Protein AF-A0A165HCA8-F1 (afdb_monomer)

Mean predicted aligned error: 10.66 Å

pLDDT: mean 77.24, std 18.42, range [35.19, 96.88]

Structure (mmCIF, N/CA/C/O backbone):
data_AF-A0A165HCA8-F1
#
_entry.id   AF-A0A165HCA8-F1
#
loop_
_atom_site.group_PDB
_atom_site.id
_atom_site.type_symbol
_atom_site.label_atom_id
_atom_site.label_alt_id
_atom_site.label_comp_id
_atom_site.label_asym_id
_atom_site.label_entity_id
_atom_site.label_seq_id
_atom_site.pdbx_PDB_ins_code
_atom_site.Cartn_x
_atom_site.Cartn_y
_atom_site.Cartn_z
_atom_site.occupancy
_atom_site.B_iso_or_equiv
_atom_site.auth_seq_id
_atom_site.auth_comp_id
_atom_site.auth_asym_id
_atom_site.auth_atom_id
_atom_site.pdbx_PDB_model_num
ATOM 1 N N . MET A 1 1 ? 39.633 -29.548 -25.186 1.00 41.75 1 MET A N 1
ATOM 2 C CA . MET A 1 1 ? 39.431 -28.218 -24.574 1.00 41.75 1 MET A CA 1
ATOM 3 C C . MET A 1 1 ? 37.932 -27.981 -24.469 1.00 41.75 1 MET A C 1
ATOM 5 O O . MET A 1 1 ? 37.307 -27.651 -25.463 1.00 41.75 1 MET A O 1
ATOM 9 N N . LEU A 1 2 ? 37.347 -28.293 -23.311 1.00 42.00 2 LEU A N 1
ATOM 10 C CA . LEU A 1 2 ? 35.901 -28.294 -23.039 1.00 42.00 2 LEU A CA 1
ATOM 11 C C . LEU A 1 2 ? 35.672 -27.585 -21.699 1.00 42.00 2 LEU A C 1
ATOM 13 O O . LEU A 1 2 ? 35.399 -28.208 -20.678 1.00 42.00 2 LEU A O 1
ATOM 17 N N . SER A 1 3 ? 35.880 -26.273 -21.685 1.00 39.94 3 SER A N 1
ATOM 18 C CA . SER A 1 3 ? 35.779 -25.462 -20.469 1.00 39.94 3 SER A CA 1
ATOM 19 C C . SER A 1 3 ? 35.302 -24.062 -20.838 1.00 39.94 3 SER A C 1
ATOM 21 O O . SER A 1 3 ? 36.083 -23.131 -20.758 1.00 39.94 3 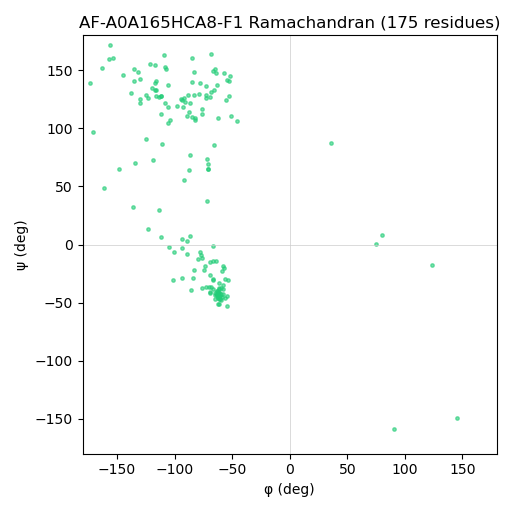SER A O 1
ATOM 23 N N . ASN A 1 4 ? 34.072 -23.922 -21.343 1.00 40.69 4 ASN A N 1
ATOM 24 C CA . ASN A 1 4 ? 33.413 -22.616 -21.523 1.00 40.69 4 ASN A CA 1
ATOM 25 C C . ASN A 1 4 ? 31.887 -22.768 -21.685 1.00 40.69 4 ASN A C 1
ATOM 27 O O . ASN A 1 4 ? 31.284 -22.236 -22.610 1.00 40.69 4 ASN A O 1
ATOM 31 N N . LEU A 1 5 ? 31.246 -23.533 -20.794 1.00 47.97 5 LEU A N 1
ATOM 32 C CA . LEU A 1 5 ? 29.785 -23.711 -20.801 1.00 47.97 5 LEU A CA 1
ATOM 33 C C . LEU A 1 5 ? 29.170 -23.627 -19.394 1.00 47.97 5 LEU A C 1
ATOM 35 O O . LEU A 1 5 ? 28.187 -24.290 -19.093 1.00 47.97 5 LEU A O 1
ATOM 39 N N . LEU A 1 6 ? 29.771 -22.813 -18.519 1.00 41.84 6 LEU A N 1
ATOM 40 C CA . LEU A 1 6 ? 29.287 -22.562 -17.151 1.00 41.84 6 LEU A CA 1
ATOM 41 C C . LEU A 1 6 ? 29.034 -21.072 -16.852 1.00 41.84 6 LEU A C 1
ATOM 43 O O . LEU A 1 6 ? 28.796 -20.709 -15.708 1.00 41.84 6 LEU A O 1
ATOM 47 N N . GLY A 1 7 ? 29.009 -20.210 -17.874 1.00 35.31 7 GLY A N 1
ATOM 48 C CA . GLY A 1 7 ? 28.621 -18.798 -17.725 1.00 35.31 7 GLY A CA 1
ATOM 49 C C . GLY A 1 7 ? 27.106 -18.551 -17.631 1.00 35.31 7 GLY A C 1
ATOM 50 O O . GLY A 1 7 ? 26.693 -17.427 -17.385 1.00 35.31 7 GLY A O 1
ATOM 51 N N . PHE A 1 8 ? 26.270 -19.581 -17.814 1.00 40.00 8 PHE A N 1
ATOM 52 C CA . PHE A 1 8 ? 24.803 -19.456 -17.849 1.00 40.00 8 PHE A CA 1
ATOM 53 C C . PHE A 1 8 ? 24.106 -19.695 -16.498 1.00 40.00 8 PHE A C 1
ATOM 55 O O . PHE A 1 8 ? 22.882 -19.664 -16.432 1.00 40.00 8 PHE A O 1
ATOM 62 N N . PHE A 1 9 ? 24.865 -19.896 -15.416 1.00 38.56 9 PHE A N 1
ATOM 63 C CA . PHE A 1 9 ? 24.321 -20.014 -14.056 1.00 38.56 9 PHE A CA 1
ATOM 64 C C . PHE A 1 9 ? 24.728 -18.856 -13.140 1.00 38.56 9 PHE A C 1
ATOM 66 O O . PHE A 1 9 ? 24.755 -19.022 -11.922 1.00 38.56 9 PHE A O 1
ATOM 73 N N . SER A 1 10 ? 24.953 -17.653 -13.681 1.00 35.19 10 SER A N 1
ATOM 74 C CA . SER A 1 10 ? 24.671 -16.452 -12.886 1.00 35.19 10 SER A CA 1
ATOM 75 C C . SER A 1 10 ? 23.156 -16.317 -12.786 1.00 35.19 10 SER A C 1
ATOM 77 O O . SER A 1 10 ? 22.532 -15.498 -13.452 1.00 35.19 10 SER A O 1
ATOM 79 N N . SER A 1 11 ? 22.545 -17.181 -11.977 1.00 37.94 11 SER A N 1
ATOM 80 C CA . SER A 1 11 ? 21.188 -17.010 -11.483 1.00 37.94 11 SER A CA 1
ATOM 81 C C . SER A 1 11 ? 21.194 -15.862 -10.478 1.00 37.94 11 SER A C 1
ATOM 83 O O . SER A 1 11 ? 20.949 -16.063 -9.287 1.00 37.94 11 SER A O 1
ATOM 85 N N . ASP A 1 12 ? 21.485 -14.656 -10.957 1.00 43.81 12 ASP A N 1
ATOM 86 C CA . ASP A 1 12 ? 20.922 -13.466 -10.353 1.00 43.81 12 ASP A CA 1
ATOM 87 C C . ASP A 1 12 ? 19.424 -13.600 -10.635 1.00 43.81 12 ASP A C 1
ATOM 89 O O . ASP A 1 12 ? 18.926 -13.260 -11.707 1.00 43.81 12 ASP A O 1
ATOM 93 N N . ARG A 1 13 ? 18.714 -14.317 -9.751 1.00 47.09 13 ARG A N 1
ATOM 94 C CA . ARG A 1 13 ? 17.251 -14.354 -9.777 1.00 47.09 13 ARG A CA 1
ATOM 95 C C . ARG A 1 13 ? 16.847 -12.894 -9.811 1.00 47.09 13 ARG A C 1
ATOM 97 O O . ARG A 1 13 ? 17.089 -12.231 -8.808 1.00 47.09 13 ARG A O 1
ATOM 104 N N . ALA A 1 14 ? 16.301 -12.425 -10.932 1.00 57.41 14 ALA A N 1
ATOM 105 C CA . ALA A 1 14 ? 15.822 -11.060 -11.071 1.00 57.41 14 ALA A CA 1
ATOM 106 C C . ALA A 1 14 ? 15.005 -10.725 -9.816 1.00 57.41 14 ALA A C 1
ATOM 108 O O . ALA A 1 14 ? 13.955 -11.318 -9.561 1.00 57.41 14 ALA A O 1
ATOM 109 N N . ARG A 1 15 ? 15.583 -9.906 -8.931 1.00 71.75 15 ARG A N 1
ATOM 110 C CA . ARG A 1 15 ? 14.952 -9.545 -7.666 1.00 71.75 15 ARG A CA 1
ATOM 111 C C . ARG A 1 15 ? 13.987 -8.430 -7.999 1.00 71.75 15 ARG A C 1
ATOM 113 O O . ARG A 1 15 ? 14.406 -7.326 -8.322 1.00 71.75 15 ARG A O 1
ATOM 120 N N . HIS A 1 16 ? 12.698 -8.734 -7.948 1.00 88.56 16 HIS A N 1
ATOM 121 C CA . HIS A 1 16 ? 11.661 -7.750 -8.229 1.00 88.56 16 HIS A CA 1
ATOM 122 C C . HIS A 1 16 ? 11.333 -7.001 -6.943 1.00 88.56 16 HIS A C 1
ATOM 124 O O . HIS A 1 16 ? 10.347 -7.297 -6.259 1.00 88.56 16 HIS A O 1
ATOM 130 N N . ASP A 1 17 ? 12.211 -6.074 -6.578 1.00 92.00 17 ASP A N 1
ATOM 131 C CA . ASP A 1 17 ? 12.026 -5.265 -5.383 1.00 92.00 17 ASP A CA 1
ATOM 132 C C . ASP A 1 17 ? 10.811 -4.337 -5.524 1.00 92.00 17 ASP A C 1
ATOM 134 O O . ASP A 1 17 ? 10.414 -3.941 -6.621 1.00 92.00 17 ASP A O 1
ATOM 138 N N . SER A 1 18 ? 10.168 -4.051 -4.396 1.00 94.00 18 SER A N 1
ATOM 139 C CA . SER A 1 18 ? 9.055 -3.108 -4.304 1.00 94.00 18 SER A CA 1
ATOM 140 C C . SER A 1 18 ? 8.924 -2.571 -2.879 1.00 94.00 18 SER A C 1
ATOM 142 O O . SER A 1 18 ? 9.581 -3.057 -1.953 1.00 94.00 18 SER A O 1
ATOM 144 N N . PHE A 1 19 ? 8.056 -1.580 -2.705 1.00 94.81 19 PHE A N 1
ATOM 145 C CA . PHE A 1 19 ? 7.648 -1.059 -1.411 1.00 94.81 19 PHE A CA 1
ATOM 146 C C . PHE A 1 19 ? 6.160 -1.296 -1.177 1.00 94.81 19 PHE A C 1
ATOM 148 O O . PHE A 1 19 ? 5.346 -1.139 -2.084 1.00 94.81 19 PHE A O 1
ATOM 155 N N . ILE A 1 20 ? 5.809 -1.643 0.057 1.00 94.75 20 ILE A N 1
ATOM 156 C CA . ILE A 1 20 ? 4.420 -1.758 0.506 1.00 94.75 20 ILE A CA 1
ATOM 157 C C . ILE A 1 20 ? 4.235 -1.022 1.826 1.00 94.75 20 ILE A C 1
ATOM 159 O O . ILE A 1 20 ? 5.154 -0.970 2.644 1.00 94.75 20 ILE A O 1
ATOM 163 N N . LEU A 1 21 ? 3.044 -0.475 2.040 1.00 95.25 21 LEU A N 1
ATOM 164 C CA . LEU A 1 21 ? 2.603 -0.039 3.360 1.00 95.25 21 LEU A CA 1
ATOM 165 C C . LEU A 1 21 ? 1.976 -1.237 4.060 1.00 95.25 21 LEU A C 1
ATOM 167 O O . LEU A 1 21 ? 1.027 -1.803 3.531 1.00 95.25 21 LEU A O 1
ATOM 171 N N . PHE A 1 22 ? 2.498 -1.615 5.221 1.00 91.50 22 PHE A N 1
ATOM 172 C CA . PHE A 1 22 ? 1.894 -2.577 6.136 1.00 91.50 22 PHE A CA 1
ATOM 173 C C . PHE A 1 22 ? 1.030 -1.839 7.150 1.00 91.50 22 PHE A C 1
ATOM 175 O O . PHE A 1 22 ? 1.527 -0.961 7.853 1.00 91.50 22 PHE A O 1
ATOM 182 N N . ILE A 1 23 ? -0.236 -2.233 7.261 1.00 91.44 23 ILE A N 1
ATOM 183 C CA . ILE A 1 23 ? -1.186 -1.691 8.224 1.00 91.44 23 ILE A CA 1
ATOM 184 C C . ILE A 1 23 ? -1.395 -2.731 9.324 1.00 91.44 23 ILE A C 1
ATOM 186 O O . ILE A 1 23 ? -1.841 -3.853 9.076 1.00 91.44 23 ILE A O 1
ATOM 190 N N . GLY A 1 24 ? -1.040 -2.358 10.553 1.00 83.50 24 GLY A N 1
ATOM 191 C CA . GLY A 1 24 ? -1.109 -3.190 11.750 1.00 83.50 24 GLY A CA 1
ATOM 192 C C . GLY A 1 24 ? -2.542 -3.439 12.210 1.00 83.50 24 GLY A C 1
ATOM 193 O O . GLY A 1 24 ? -2.958 -2.930 13.247 1.00 83.50 24 GLY A O 1
ATOM 194 N N . SER A 1 25 ? -3.297 -4.216 11.435 1.00 78.62 25 SER A N 1
ATOM 195 C CA . SER A 1 25 ? -4.652 -4.673 11.742 1.00 78.62 25 SER A CA 1
ATOM 196 C C . SER A 1 25 ? -4.672 -6.181 12.044 1.00 78.62 25 SER A C 1
ATOM 198 O O . SER A 1 25 ? -3.732 -6.897 11.687 1.00 78.62 25 SER A O 1
ATOM 200 N N . PRO A 1 26 ? -5.742 -6.719 12.667 1.00 71.25 26 PRO A N 1
ATOM 201 C CA . PRO A 1 26 ? -5.867 -8.159 12.921 1.00 71.25 26 PRO A CA 1
ATOM 202 C C . PRO A 1 26 ? -5.788 -9.038 11.661 1.00 71.25 26 PRO A C 1
ATOM 204 O O . PRO A 1 26 ? -5.534 -10.234 11.768 1.00 71.25 26 PRO A O 1
ATOM 207 N N . ARG A 1 27 ? -6.027 -8.458 10.477 1.00 72.31 27 ARG A N 1
ATOM 208 C CA . ARG A 1 27 ? -6.007 -9.135 9.170 1.00 72.31 27 ARG A CA 1
ATOM 209 C C . ARG A 1 27 ? -4.843 -8.693 8.278 1.00 72.31 27 ARG A C 1
ATOM 211 O O . ARG A 1 27 ? -4.812 -9.097 7.124 1.00 72.31 27 ARG A O 1
ATOM 218 N N . VAL A 1 28 ? -3.924 -7.878 8.814 1.00 74.31 28 VAL A N 1
ATOM 219 C CA . VAL A 1 28 ? -2.775 -7.257 8.133 1.00 74.31 28 VAL A CA 1
ATOM 220 C C . VAL A 1 28 ? -3.105 -6.861 6.695 1.00 74.31 28 VAL A C 1
ATOM 222 O O . VAL A 1 28 ? -2.878 -7.622 5.751 1.00 74.31 28 VAL A O 1
ATOM 225 N N . GLU A 1 29 ? -3.632 -5.653 6.518 1.00 88.06 29 GLU A N 1
ATOM 226 C CA . GLU A 1 29 ? -3.786 -5.085 5.182 1.00 88.06 29 GLU A CA 1
ATOM 227 C C . GLU A 1 29 ? -2.486 -4.445 4.709 1.00 88.06 29 GLU A C 1
ATOM 229 O O . GLU A 1 29 ? -1.683 -3.928 5.489 1.00 88.06 29 GLU A O 1
ATOM 234 N N . CYS A 1 30 ? -2.282 -4.492 3.401 1.00 90.75 30 CYS A N 1
ATOM 235 C CA . CYS A 1 30 ? -1.145 -3.915 2.724 1.00 90.75 30 CYS A CA 1
ATOM 236 C C . CYS A 1 30 ? -1.614 -3.054 1.553 1.00 90.75 30 CYS A C 1
ATOM 238 O O . CYS A 1 30 ? -2.536 -3.434 0.831 1.00 90.75 30 CYS A O 1
ATOM 240 N N . VAL A 1 31 ? -0.934 -1.931 1.329 1.00 93.69 31 VAL A N 1
ATOM 241 C CA . VAL A 1 31 ? -1.089 -1.106 0.123 1.00 93.69 31 VAL A CA 1
ATOM 242 C C . VAL A 1 31 ? 0.192 -1.196 -0.691 1.00 93.69 31 VAL A C 1
ATOM 244 O O . VAL A 1 31 ? 1.281 -0.968 -0.165 1.00 93.69 31 VAL A O 1
ATOM 247 N N . HIS A 1 32 ? 0.070 -1.518 -1.974 1.00 94.44 32 HIS A N 1
ATOM 248 C CA . HIS A 1 32 ? 1.197 -1.701 -2.881 1.00 94.44 32 HIS A CA 1
ATOM 249 C C . HIS A 1 32 ? 0.981 -0.897 -4.153 1.00 94.44 32 HIS A C 1
ATOM 251 O O . HIS A 1 32 ? -0.032 -1.040 -4.832 1.00 94.44 32 HIS A O 1
ATOM 257 N N . LEU A 1 33 ? 1.949 -0.046 -4.474 1.00 92.88 33 LEU A N 1
ATOM 258 C CA . LEU A 1 33 ? 2.041 0.608 -5.771 1.00 92.88 33 LEU A CA 1
ATOM 259 C C . LEU A 1 33 ? 2.935 -0.262 -6.654 1.00 92.88 33 LEU A C 1
ATOM 261 O O . LEU A 1 33 ? 4.095 -0.488 -6.312 1.00 92.88 33 LEU A O 1
ATOM 265 N N . ILE A 1 34 ? 2.384 -0.775 -7.750 1.00 91.88 34 ILE A N 1
ATOM 266 C CA . ILE A 1 34 ? 3.063 -1.751 -8.603 1.00 91.88 34 ILE A CA 1
ATOM 267 C C . ILE A 1 34 ? 4.113 -1.018 -9.440 1.00 91.88 34 ILE A C 1
ATOM 269 O O . ILE A 1 34 ? 3.728 -0.209 -10.287 1.00 91.88 34 ILE A O 1
ATOM 273 N N . PRO A 1 35 ? 5.419 -1.306 -9.282 1.00 89.44 35 PRO A N 1
ATOM 274 C CA . PRO A 1 35 ? 6.438 -0.614 -10.061 1.00 89.44 35 PRO A CA 1
ATOM 275 C C . PRO A 1 35 ? 6.216 -0.788 -11.564 1.00 89.44 35 PRO A C 1
ATOM 277 O O . PRO A 1 35 ? 6.379 0.149 -12.325 1.00 89.44 35 PRO A O 1
ATOM 280 N N . GLU A 1 36 ? 5.798 -1.968 -12.013 1.00 89.12 36 GLU A N 1
ATOM 281 C CA . GLU A 1 36 ? 5.652 -2.263 -13.441 1.00 89.12 36 GLU A CA 1
ATOM 282 C C . GLU A 1 36 ? 4.360 -1.724 -14.080 1.00 89.12 36 GLU A C 1
ATOM 284 O O . GLU A 1 36 ? 4.260 -1.699 -15.305 1.00 89.12 36 GLU A O 1
ATOM 289 N N . GLU A 1 37 ? 3.383 -1.281 -13.282 1.00 87.56 37 GLU A N 1
ATOM 290 C CA . GLU A 1 37 ? 2.098 -0.747 -13.752 1.00 87.56 37 GLU A CA 1
ATOM 291 C C . GLU A 1 37 ? 1.882 0.667 -13.172 1.00 87.56 37 GLU A C 1
ATOM 293 O O . GLU A 1 37 ? 1.317 0.813 -12.082 1.00 87.56 37 GLU A O 1
ATOM 298 N N . PRO A 1 38 ? 2.314 1.731 -13.879 1.00 78.50 38 PRO A N 1
ATOM 299 C CA . PRO A 1 38 ? 2.255 3.102 -13.378 1.00 78.50 38 PRO A CA 1
ATOM 300 C C . PRO A 1 38 ? 0.857 3.505 -12.891 1.00 78.50 38 PRO A C 1
ATOM 302 O O . PRO A 1 38 ? -0.136 3.370 -13.604 1.00 78.50 38 PRO A O 1
ATOM 305 N N . GLY A 1 39 ? 0.776 4.024 -11.664 1.00 81.50 39 GLY A N 1
ATOM 306 C CA . GLY A 1 39 ? -0.474 4.499 -11.059 1.00 81.50 39 GLY A CA 1
ATOM 307 C C . GLY A 1 39 ? -1.434 3.397 -10.593 1.00 81.50 39 GLY A C 1
ATOM 308 O O . GLY A 1 39 ? -2.497 3.705 -10.042 1.00 81.50 39 GLY A O 1
ATOM 309 N N . VAL A 1 40 ? -1.079 2.120 -10.759 1.00 91.19 40 VAL A N 1
ATOM 310 C CA . VAL A 1 40 ? -1.863 1.012 -10.213 1.00 91.19 40 VAL A CA 1
ATOM 311 C C . VAL A 1 40 ? -1.454 0.775 -8.766 1.00 91.19 40 VAL A C 1
ATOM 313 O O . VAL A 1 40 ? -0.369 0.283 -8.464 1.00 91.19 40 VAL A O 1
ATOM 316 N N . VAL A 1 41 ? -2.368 1.126 -7.865 1.00 93.19 41 VAL A N 1
ATOM 317 C CA . VAL A 1 41 ? -2.252 0.851 -6.433 1.00 93.19 41 VAL A CA 1
ATOM 318 C C . VAL A 1 41 ? -3.255 -0.233 -6.073 1.00 93.19 41 VAL A C 1
ATOM 320 O O . VAL A 1 41 ? -4.458 -0.064 -6.294 1.00 93.19 41 VAL A O 1
ATOM 323 N N . GLU A 1 42 ? -2.760 -1.333 -5.522 1.00 92.56 42 GLU A N 1
ATOM 324 C CA . GLU A 1 42 ? -3.559 -2.447 -5.032 1.00 92.56 42 GLU A CA 1
ATOM 325 C C . GLU A 1 42 ? -3.580 -2.488 -3.503 1.00 92.56 42 GLU A C 1
ATOM 327 O O . GLU A 1 42 ? -2.641 -2.056 -2.830 1.00 92.56 42 GLU A O 1
ATOM 332 N N . ILE A 1 43 ? -4.676 -3.023 -2.973 1.00 90.94 43 ILE A N 1
ATOM 333 C CA . ILE A 1 43 ? -4.845 -3.327 -1.557 1.00 90.94 43 ILE A CA 1
ATOM 334 C C . ILE A 1 43 ? -4.998 -4.839 -1.470 1.00 90.94 43 ILE A C 1
ATOM 336 O O . ILE A 1 43 ? -5.837 -5.415 -2.164 1.00 90.94 43 ILE A O 1
ATOM 340 N N . PHE A 1 44 ? -4.198 -5.481 -0.632 1.00 86.25 44 PHE A N 1
ATOM 341 C CA . PHE A 1 44 ? -4.329 -6.906 -0.351 1.00 86.25 44 PHE A CA 1
ATOM 342 C C . PHE A 1 44 ? -4.205 -7.144 1.148 1.00 86.25 44 PHE A C 1
ATOM 344 O O . PHE A 1 44 ? -3.555 -6.385 1.860 1.00 86.25 44 PHE A O 1
ATOM 351 N N . GLY A 1 45 ? -4.849 -8.196 1.634 1.00 79.19 45 GLY A N 1
ATOM 352 C CA . GLY A 1 45 ? -4.730 -8.641 3.015 1.00 79.19 45 GLY A CA 1
ATOM 353 C C . GLY A 1 45 ? -4.123 -10.028 3.050 1.00 79.19 45 GLY A C 1
ATOM 354 O O . GLY A 1 45 ? -4.256 -10.790 2.094 1.00 79.19 45 GLY A O 1
ATOM 355 N N . ALA A 1 46 ? -3.476 -10.361 4.156 1.00 64.50 46 ALA A N 1
ATOM 356 C CA . ALA A 1 46 ? -3.119 -11.737 4.432 1.00 64.50 46 ALA A CA 1
ATOM 357 C C . ALA A 1 46 ? -4.067 -12.254 5.514 1.00 64.50 46 ALA A C 1
ATOM 359 O O . ALA A 1 46 ? -3.975 -11.899 6.689 1.00 64.50 46 ALA A O 1
ATOM 360 N N . TYR A 1 47 ? -5.026 -13.076 5.097 1.00 58.88 47 TYR A N 1
ATOM 361 C CA . TYR A 1 47 ? -5.988 -13.663 6.015 1.00 58.88 47 TYR A CA 1
ATOM 362 C C . TYR A 1 47 ? -5.365 -14.843 6.751 1.00 58.88 47 TYR A C 1
ATOM 364 O O . TYR A 1 47 ? -4.808 -15.767 6.161 1.00 58.88 47 TYR A O 1
ATOM 372 N N . THR A 1 48 ? -5.501 -14.826 8.068 1.00 53.50 48 THR A N 1
ATOM 373 C CA . THR A 1 48 ? -5.241 -15.983 8.913 1.00 53.50 48 THR A CA 1
ATOM 374 C C . THR A 1 48 ? -6.439 -16.161 9.833 1.00 53.50 48 THR A C 1
ATOM 376 O O . THR A 1 48 ? -6.763 -15.273 10.618 1.00 53.50 48 THR A O 1
ATOM 379 N N . ASP A 1 49 ? -7.082 -17.329 9.765 1.00 55.06 49 ASP A N 1
ATOM 380 C CA . ASP A 1 49 ? -8.123 -17.746 10.722 1.00 55.06 49 ASP A CA 1
ATOM 381 C C . ASP A 1 49 ? -7.554 -17.977 12.137 1.00 55.06 49 ASP A C 1
ATOM 383 O O . ASP A 1 49 ? -8.269 -18.326 13.077 1.00 55.06 49 ASP A O 1
ATOM 387 N N . ARG A 1 50 ? -6.239 -17.809 12.294 1.00 54.50 50 ARG A N 1
ATOM 388 C CA . ARG A 1 50 ? -5.471 -18.046 13.504 1.00 54.50 50 ARG A CA 1
ATOM 389 C C . ARG A 1 50 ? -4.945 -16.730 14.062 1.00 54.50 50 ARG A C 1
ATOM 391 O O . ARG A 1 50 ? -4.079 -16.089 13.473 1.00 54.50 50 ARG A O 1
ATOM 398 N N . THR A 1 51 ? -5.471 -16.337 15.219 1.00 56.62 51 THR A N 1
ATOM 399 C CA . THR A 1 51 ? -5.090 -15.108 15.934 1.00 56.62 51 THR A CA 1
ATOM 400 C C . THR A 1 51 ? -3.760 -15.228 16.684 1.00 56.62 51 THR A C 1
ATOM 402 O O . THR A 1 51 ? -3.268 -14.242 17.219 1.00 56.62 51 THR A O 1
ATOM 405 N N . ASP A 1 52 ? -3.192 -16.433 16.773 1.00 57.75 52 ASP A N 1
ATOM 406 C CA . ASP A 1 52 ? -1.961 -16.748 17.506 1.00 57.75 52 ASP A CA 1
ATOM 407 C C . ASP A 1 52 ? -0.687 -16.592 16.662 1.00 57.75 52 ASP A C 1
ATOM 409 O O . ASP A 1 52 ? 0.422 -16.657 17.198 1.00 57.75 52 ASP A O 1
ATOM 413 N N . ARG A 1 53 ? -0.818 -16.366 15.349 1.00 55.00 53 ARG A N 1
ATOM 414 C CA . ARG A 1 53 ? 0.318 -16.207 14.441 1.00 55.00 53 ARG A CA 1
ATOM 415 C C . ARG A 1 53 ? 0.105 -15.026 13.495 1.00 55.00 53 ARG A C 1
ATOM 417 O O . ARG A 1 53 ? -1.001 -14.864 12.983 1.00 55.00 53 ARG A O 1
ATOM 424 N N . PRO A 1 54 ? 1.156 -14.240 13.195 1.00 58.16 54 PRO A N 1
ATOM 425 C CA . PRO A 1 54 ? 1.094 -13.284 12.102 1.00 58.16 54 PRO A CA 1
ATOM 426 C C . PRO A 1 54 ? 0.694 -13.999 10.806 1.00 58.16 54 PRO A C 1
ATOM 428 O O . PRO A 1 54 ? 1.162 -15.125 10.578 1.00 58.16 54 PRO A O 1
ATOM 431 N N . PRO A 1 55 ? -0.136 -13.377 9.958 1.00 64.69 55 PRO A N 1
ATOM 432 C CA . PRO A 1 55 ? -0.474 -13.954 8.672 1.00 64.69 55 PRO A CA 1
ATOM 433 C C . PRO A 1 55 ? 0.765 -14.339 7.872 1.00 64.69 55 PRO A C 1
ATOM 435 O O . PRO A 1 55 ? 1.788 -13.648 7.901 1.00 64.69 55 PRO A O 1
ATOM 438 N N . ALA A 1 56 ? 0.659 -15.437 7.125 1.00 68.75 56 ALA A N 1
ATOM 439 C CA . ALA A 1 56 ? 1.674 -15.767 6.141 1.00 68.75 56 ALA A CA 1
ATOM 440 C C . ALA A 1 56 ? 1.700 -14.675 5.063 1.00 68.75 56 ALA A C 1
ATOM 442 O O . ALA A 1 56 ? 0.654 -14.224 4.603 1.00 68.75 56 ALA A O 1
ATOM 443 N N . LEU A 1 57 ? 2.896 -14.253 4.654 1.00 70.88 57 LEU A N 1
ATOM 444 C CA . LEU A 1 57 ? 3.023 -13.334 3.528 1.00 70.88 57 LEU A CA 1
ATOM 445 C C . LEU A 1 57 ? 2.520 -14.013 2.245 1.00 70.88 57 LEU A C 1
ATOM 447 O O . LEU A 1 57 ? 2.719 -15.224 2.088 1.00 70.88 57 LEU A O 1
ATOM 451 N N . PRO A 1 58 ? 1.929 -13.254 1.306 1.00 78.88 58 PRO A N 1
ATOM 452 C CA . PRO A 1 58 ? 1.582 -13.783 -0.007 1.00 78.88 58 PRO A CA 1
ATOM 453 C C . PRO A 1 58 ? 2.792 -14.449 -0.669 1.00 78.88 58 PRO A C 1
ATOM 455 O O . PRO A 1 58 ? 3.902 -13.922 -0.596 1.00 78.88 58 PRO A O 1
ATOM 458 N N . ARG A 1 59 ? 2.598 -15.579 -1.366 1.00 75.12 59 ARG A N 1
ATOM 459 C CA . ARG A 1 59 ? 3.707 -16.363 -1.960 1.00 75.12 59 ARG A CA 1
ATOM 460 C C . ARG A 1 59 ? 4.558 -15.581 -2.959 1.00 75.12 59 ARG A C 1
ATOM 462 O O . ARG A 1 59 ? 5.701 -15.953 -3.228 1.00 75.12 59 ARG A O 1
ATOM 469 N N . THR A 1 60 ? 4.006 -14.524 -3.549 1.00 84.75 60 THR A N 1
ATOM 470 C CA . THR A 1 60 ? 4.770 -13.642 -4.432 1.00 84.75 60 THR A CA 1
ATOM 471 C C . THR A 1 60 ? 5.805 -12.818 -3.683 1.00 84.75 60 THR A C 1
ATOM 473 O O . THR A 1 60 ? 6.815 -12.483 -4.291 1.00 84.75 60 THR A O 1
ATOM 476 N N . VAL A 1 61 ? 5.606 -12.538 -2.393 1.00 87.69 61 VAL A N 1
ATOM 477 C CA . VAL A 1 61 ? 6.582 -11.881 -1.519 1.00 87.69 61 VAL A CA 1
ATOM 478 C C . VAL A 1 61 ? 7.567 -12.931 -1.010 1.00 87.69 61 VAL A C 1
ATOM 480 O O . VAL A 1 61 ? 7.235 -13.766 -0.173 1.00 87.69 61 VAL A O 1
ATOM 483 N N . THR A 1 62 ? 8.800 -12.904 -1.514 1.00 86.88 62 THR A N 1
ATOM 484 C CA . THR A 1 62 ? 9.831 -13.883 -1.134 1.00 86.88 62 THR A CA 1
ATOM 485 C C . THR A 1 62 ? 10.560 -13.497 0.144 1.00 86.88 62 THR A C 1
ATOM 487 O O . THR A 1 62 ? 11.066 -14.368 0.849 1.00 86.88 62 THR A O 1
ATOM 490 N N . SER A 1 63 ? 10.654 -12.198 0.432 1.00 88.12 63 SER A N 1
ATOM 491 C CA . SER A 1 63 ? 11.312 -11.681 1.632 1.00 88.12 63 SER A CA 1
ATOM 492 C C . SER A 1 63 ? 10.917 -10.235 1.913 1.00 88.12 63 SER A C 1
ATOM 494 O O . SER A 1 63 ? 10.633 -9.461 1.000 1.00 88.12 63 SER A O 1
ATOM 496 N N . ILE A 1 64 ? 10.962 -9.868 3.194 1.00 90.31 64 ILE A N 1
ATOM 497 C CA . ILE A 1 64 ? 10.953 -8.479 3.653 1.00 90.31 64 ILE A CA 1
ATOM 498 C C . ILE A 1 64 ? 12.406 -8.092 3.916 1.00 90.31 64 ILE A C 1
ATOM 500 O O . ILE A 1 64 ? 13.072 -8.728 4.730 1.00 90.31 64 ILE A O 1
ATOM 504 N N . GLN A 1 65 ? 12.895 -7.083 3.204 1.00 91.88 65 GLN A N 1
ATOM 505 C CA . GLN A 1 65 ? 14.278 -6.611 3.287 1.00 91.88 65 GLN A CA 1
ATOM 506 C C . GLN A 1 65 ? 14.456 -5.591 4.415 1.00 91.88 65 GLN A C 1
ATOM 508 O O . GLN A 1 65 ? 15.465 -5.601 5.114 1.00 91.88 65 GLN A O 1
ATOM 513 N N . SER A 1 66 ? 13.473 -4.711 4.602 1.00 92.94 66 SER A N 1
ATOM 514 C CA . SER A 1 66 ? 13.480 -3.695 5.655 1.00 92.94 66 SER A CA 1
ATOM 515 C C . SER A 1 66 ? 12.061 -3.304 6.049 1.00 92.94 66 SER A C 1
ATOM 517 O O . SER A 1 66 ? 11.117 -3.525 5.287 1.00 92.94 66 SER A O 1
ATOM 519 N N . ARG A 1 67 ? 11.928 -2.710 7.239 1.00 93.31 67 ARG A N 1
ATOM 520 C CA . ARG A 1 67 ? 10.705 -2.073 7.736 1.00 93.31 67 ARG A CA 1
ATOM 521 C C . ARG A 1 67 ? 11.062 -0.768 8.432 1.00 93.31 67 ARG A C 1
ATOM 523 O O . ARG A 1 67 ? 11.963 -0.761 9.268 1.00 93.31 67 ARG A O 1
ATOM 530 N N . GLU A 1 68 ? 10.369 0.306 8.084 1.00 94.50 68 GLU A N 1
ATOM 531 C CA . GLU A 1 68 ? 10.489 1.610 8.731 1.00 94.50 68 GLU A CA 1
ATOM 532 C C . GLU A 1 68 ? 9.108 2.078 9.216 1.00 94.50 68 GLU A C 1
ATOM 534 O O . GLU A 1 68 ? 8.150 2.047 8.440 1.00 94.50 68 GLU A O 1
ATOM 539 N N . PRO A 1 69 ? 8.958 2.473 10.493 1.00 95.19 69 PRO A N 1
ATOM 540 C CA . PRO A 1 69 ? 7.690 2.993 10.988 1.00 95.19 69 PRO A CA 1
ATOM 541 C C . PRO A 1 69 ? 7.402 4.352 10.341 1.00 95.19 6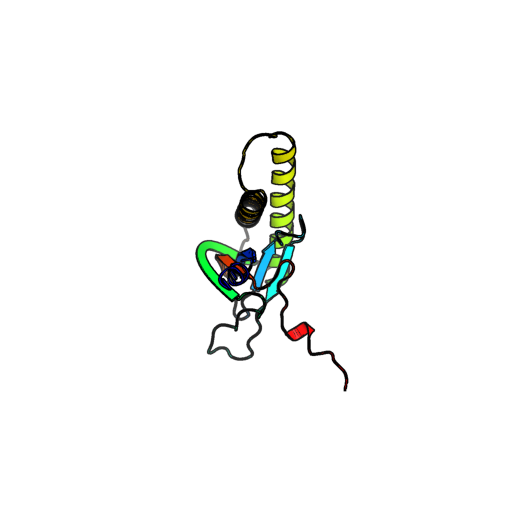9 PRO A C 1
ATOM 543 O O . PRO A 1 69 ? 8.265 5.230 10.343 1.00 95.19 69 PRO A O 1
ATOM 546 N N . LEU A 1 70 ? 6.190 4.532 9.812 1.00 95.12 70 LEU A N 1
ATOM 547 C CA . LEU A 1 70 ? 5.744 5.812 9.250 1.00 95.12 70 LEU A CA 1
ATOM 548 C C . LEU A 1 70 ? 4.833 6.593 10.200 1.00 95.12 70 LEU A C 1
ATOM 550 O O . LEU A 1 70 ? 4.842 7.822 10.175 1.00 95.12 70 LEU A O 1
ATOM 554 N N . GLY A 1 71 ? 4.059 5.905 11.042 1.00 94.06 71 GLY A N 1
ATOM 555 C CA . GLY A 1 71 ? 3.177 6.543 12.019 1.00 94.06 71 GLY A CA 1
ATOM 556 C C . GLY A 1 71 ? 1.879 5.776 12.238 1.00 94.06 71 GLY A C 1
ATOM 557 O O . GLY A 1 71 ? 1.843 4.552 12.121 1.00 94.06 71 GLY A O 1
ATOM 558 N N . GLU A 1 72 ? 0.813 6.505 12.564 1.00 93.19 72 GLU A N 1
ATOM 559 C CA . GLU A 1 72 ? -0.512 5.945 12.833 1.00 93.19 72 GLU A CA 1
ATOM 560 C C . GLU A 1 72 ? -1.525 6.427 11.792 1.00 93.19 72 GLU A C 1
ATOM 562 O O . GLU A 1 72 ? -1.614 7.617 11.492 1.00 93.19 72 GLU A O 1
ATOM 567 N N . LEU A 1 73 ? -2.309 5.489 11.266 1.00 89.94 73 LEU A N 1
ATOM 568 C CA . LEU A 1 73 ? -3.489 5.754 10.462 1.00 89.94 73 LEU A CA 1
ATOM 569 C C . LEU A 1 73 ? -4.713 5.830 11.371 1.00 89.94 73 LEU A C 1
ATOM 571 O O . LEU A 1 73 ? -5.029 4.865 12.071 1.00 89.94 73 LEU A O 1
ATOM 575 N N . GLU A 1 74 ? -5.415 6.957 11.334 1.00 89.38 74 GLU A N 1
ATOM 576 C CA . GLU A 1 74 ? -6.650 7.154 12.089 1.00 89.38 74 GLU A CA 1
ATOM 577 C C . GLU A 1 74 ? -7.873 6.814 11.227 1.00 89.38 74 GLU A C 1
ATOM 579 O O . GLU A 1 74 ? -8.058 7.364 10.139 1.00 89.38 74 GLU A O 1
ATOM 584 N N . VAL A 1 75 ? -8.716 5.912 11.732 1.00 85.50 75 VAL A N 1
ATOM 585 C CA . VAL A 1 75 ? -9.979 5.493 11.112 1.00 85.50 75 VAL A CA 1
ATOM 586 C C . VAL A 1 75 ? -11.139 5.980 11.966 1.00 85.50 75 VAL A C 1
ATOM 588 O O . VAL A 1 75 ? -11.204 5.719 13.176 1.00 85.50 75 VAL A O 1
ATOM 591 N N . ARG A 1 76 ? -12.088 6.676 11.339 1.00 81.69 76 ARG A N 1
ATOM 592 C CA . ARG A 1 76 ? -13.223 7.302 12.024 1.00 81.69 76 ARG A CA 1
ATOM 593 C C . ARG A 1 76 ? -14.390 6.346 12.166 1.00 81.69 76 ARG A C 1
ATOM 595 O O . ARG A 1 76 ? -15.485 6.578 11.661 1.00 81.69 76 ARG A O 1
ATOM 602 N N . VAL A 1 77 ? -14.163 5.282 12.926 1.00 73.50 77 VAL A N 1
ATOM 603 C CA . VAL A 1 77 ? -15.166 4.236 13.179 1.00 73.50 77 VAL A CA 1
ATOM 604 C C . VAL A 1 77 ? -16.484 4.821 13.708 1.00 73.50 77 VAL A C 1
ATOM 606 O O . VAL A 1 77 ? -17.563 4.310 13.423 1.00 73.50 77 VAL A O 1
ATOM 609 N N . THR A 1 78 ? -16.421 5.939 14.429 1.00 66.88 78 THR A N 1
ATOM 610 C CA . THR A 1 78 ? -17.584 6.646 14.980 1.00 66.88 78 THR A CA 1
ATOM 611 C C . THR A 1 78 ? -18.396 7.429 13.948 1.00 66.88 78 THR A C 1
ATOM 613 O O . THR A 1 78 ? -19.579 7.663 14.173 1.00 66.88 78 THR A O 1
ATOM 616 N N . GLU A 1 79 ? -17.802 7.789 12.810 1.00 72.56 79 GLU A N 1
ATOM 617 C CA . GLU A 1 79 ? -18.497 8.347 11.640 1.00 72.56 79 GLU A CA 1
ATOM 618 C C . GLU A 1 79 ? -19.034 7.235 10.716 1.00 72.56 79 GLU A C 1
ATOM 620 O O . GLU A 1 79 ? -19.533 7.516 9.629 1.00 72.56 79 GLU A O 1
ATOM 625 N N . GLY A 1 80 ? -18.944 5.968 11.143 1.00 77.62 80 GLY A N 1
ATOM 626 C CA . GLY A 1 80 ? -19.305 4.801 10.338 1.00 77.62 80 GLY A CA 1
ATOM 627 C C . GLY A 1 80 ? -18.229 4.390 9.334 1.00 77.62 80 GLY A C 1
ATOM 628 O O . GLY A 1 80 ? -18.487 3.516 8.510 1.00 77.62 80 GLY A O 1
ATOM 629 N N . GLU A 1 81 ? -17.037 4.991 9.397 1.00 83.19 81 GLU A N 1
ATOM 630 C CA . GLU A 1 81 ? -15.933 4.659 8.503 1.00 83.19 81 GLU A CA 1
ATOM 631 C C . GLU A 1 81 ? -15.327 3.299 8.863 1.00 83.19 81 GLU A C 1
ATOM 633 O O . GLU A 1 81 ? -14.896 3.064 9.996 1.00 83.19 81 GLU A O 1
ATOM 638 N N . SER A 1 82 ? -15.254 2.404 7.880 1.00 88.25 82 SER A N 1
ATOM 639 C CA . SER A 1 82 ? -14.530 1.147 8.023 1.00 88.25 82 SER A CA 1
ATOM 640 C C . SER A 1 82 ? -13.041 1.317 7.706 1.00 88.25 82 SER A C 1
ATOM 642 O O . SER A 1 82 ? -12.622 2.239 7.008 1.00 88.25 82 SER A O 1
ATOM 644 N N . LEU A 1 83 ? -12.215 0.377 8.173 1.00 88.12 83 LEU A N 1
ATOM 645 C CA . LEU A 1 83 ? -10.801 0.331 7.788 1.00 88.12 83 LEU A CA 1
ATOM 646 C C . LEU A 1 83 ? -10.631 0.224 6.266 1.00 88.12 83 LEU A C 1
ATOM 648 O O . LEU A 1 83 ? -9.736 0.843 5.705 1.00 88.12 83 LEU A O 1
ATOM 652 N N . PHE A 1 84 ? -11.531 -0.493 5.589 1.00 89.00 84 PHE A N 1
ATOM 653 C CA . PHE A 1 84 ? -11.525 -0.585 4.133 1.00 89.00 84 PHE A CA 1
ATOM 654 C C . PHE A 1 84 ? -11.731 0.784 3.470 1.00 89.00 84 PHE A C 1
ATOM 656 O O . PHE A 1 84 ? -10.975 1.133 2.569 1.00 89.00 84 PHE A O 1
ATOM 663 N N . ASP A 1 85 ? -12.673 1.595 3.959 1.00 90.38 85 ASP A N 1
ATOM 664 C CA . ASP A 1 85 ? -12.899 2.950 3.435 1.00 90.38 85 ASP A CA 1
ATOM 665 C C . ASP A 1 85 ? -11.657 3.834 3.618 1.00 90.38 85 ASP A C 1
ATOM 667 O O . ASP A 1 85 ? -11.248 4.550 2.701 1.00 90.38 85 ASP A O 1
ATOM 671 N N . ALA A 1 86 ? -10.999 3.734 4.776 1.00 91.56 86 ALA A N 1
ATOM 672 C CA . ALA A 1 86 ? -9.747 4.436 5.032 1.00 91.56 86 ALA A CA 1
ATOM 673 C C . ALA A 1 86 ? -8.622 3.978 4.082 1.00 91.56 86 ALA A C 1
ATOM 675 O O . ALA A 1 86 ? -7.868 4.809 3.574 1.00 91.56 86 ALA A O 1
ATOM 676 N N . LEU A 1 87 ? -8.522 2.679 3.787 1.00 92.94 87 LEU A N 1
ATOM 677 C CA . LEU A 1 87 ? -7.544 2.143 2.835 1.00 92.94 87 LEU A CA 1
ATOM 678 C C . LEU A 1 87 ? -7.840 2.564 1.388 1.00 92.94 87 LEU A C 1
ATOM 680 O O . LEU A 1 87 ? -6.909 2.862 0.640 1.00 92.94 87 LEU A O 1
ATOM 684 N N . GLU A 1 88 ? -9.110 2.649 0.991 1.00 93.69 88 GLU A N 1
ATOM 685 C CA . GLU A 1 88 ? -9.514 3.179 -0.317 1.00 93.69 88 GLU A CA 1
ATOM 686 C C . GLU A 1 88 ? -9.122 4.659 -0.455 1.00 93.69 88 GLU A C 1
ATOM 688 O O . GLU A 1 88 ? -8.559 5.054 -1.480 1.00 93.69 88 GLU A O 1
ATOM 693 N N . ARG A 1 89 ? -9.317 5.469 0.597 1.00 93.00 89 ARG A N 1
ATOM 694 C CA . ARG A 1 89 ? -8.824 6.856 0.628 1.00 93.00 89 ARG A CA 1
ATOM 695 C C . ARG A 1 89 ? -7.302 6.907 0.526 1.00 93.00 89 ARG A C 1
ATOM 697 O O . ARG A 1 89 ? -6.776 7.663 -0.290 1.00 93.00 89 ARG A O 1
ATOM 704 N N . LEU A 1 90 ? -6.591 6.087 1.305 1.00 95.19 90 LEU A N 1
ATOM 705 C CA . LEU A 1 90 ? -5.129 6.001 1.259 1.00 95.19 90 LEU A CA 1
ATOM 706 C C . LEU A 1 90 ? -4.638 5.677 -0.154 1.00 95.19 90 LEU A C 1
ATOM 708 O O . LEU A 1 90 ? -3.748 6.351 -0.671 1.00 95.19 90 LEU A O 1
ATOM 712 N N . ARG A 1 91 ? -5.259 4.694 -0.813 1.00 95.44 91 ARG A N 1
ATOM 713 C CA . ARG A 1 91 ? -4.974 4.331 -2.204 1.00 95.44 91 ARG A CA 1
ATOM 714 C C . ARG A 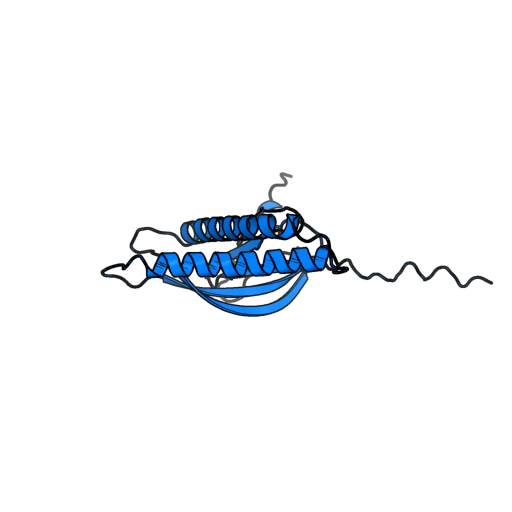1 91 ? -5.100 5.535 -3.134 1.00 95.44 91 ARG A C 1
ATOM 716 O O . ARG A 1 91 ? -4.236 5.742 -3.985 1.00 95.44 91 ARG A O 1
ATOM 723 N N . ASP A 1 92 ? -6.145 6.337 -2.975 1.00 95.31 92 ASP A N 1
ATOM 724 C CA . ASP A 1 92 ? -6.368 7.515 -3.810 1.00 95.31 92 ASP A CA 1
ATOM 725 C C . ASP A 1 92 ? -5.343 8.629 -3.534 1.00 95.31 92 ASP A C 1
ATOM 727 O O . ASP A 1 92 ? -4.877 9.272 -4.478 1.00 95.31 92 ASP A O 1
ATOM 731 N N . HIS A 1 93 ? -4.918 8.828 -2.280 1.00 95.75 93 HIS A N 1
ATOM 732 C CA . HIS A 1 93 ? -3.810 9.737 -1.958 1.00 95.75 93 HIS A CA 1
ATOM 733 C C . HIS A 1 93 ? -2.485 9.272 -2.570 1.00 95.75 93 HIS A C 1
ATOM 735 O O . HIS A 1 93 ? -1.773 10.084 -3.157 1.00 95.75 93 HIS A O 1
ATOM 741 N N . VAL A 1 94 ? -2.172 7.974 -2.502 1.00 96.19 94 VAL A N 1
ATOM 742 C CA . VAL A 1 94 ? -0.965 7.403 -3.125 1.00 96.19 94 VAL A CA 1
ATOM 743 C C . VAL A 1 94 ? -0.995 7.587 -4.643 1.00 96.19 94 VAL A C 1
ATOM 745 O O . VAL A 1 94 ? 0.003 8.007 -5.226 1.00 96.19 94 VAL A O 1
ATOM 748 N N . LYS A 1 95 ? -2.141 7.345 -5.296 1.00 94.94 95 LYS A N 1
ATOM 749 C CA . LYS A 1 95 ? -2.306 7.590 -6.741 1.00 94.94 95 LYS A CA 1
ATOM 750 C C . LYS A 1 95 ? -2.046 9.051 -7.108 1.00 94.94 95 LYS A C 1
ATOM 752 O O . LYS A 1 95 ? -1.333 9.316 -8.074 1.00 94.94 95 LYS A O 1
ATOM 757 N N . LYS A 1 96 ? -2.598 9.992 -6.334 1.00 94.25 96 LYS A N 1
ATOM 758 C CA . LYS A 1 96 ? -2.377 11.434 -6.537 1.00 94.25 96 LYS A CA 1
ATOM 759 C C . LYS A 1 96 ? -0.906 11.810 -6.357 1.00 94.25 96 LYS A C 1
ATOM 761 O O . LYS A 1 96 ? -0.365 12.512 -7.205 1.00 94.25 96 LYS A O 1
ATOM 766 N N . ALA A 1 97 ? -0.260 11.312 -5.301 1.00 94.19 97 ALA A N 1
ATOM 767 C CA . ALA A 1 97 ? 1.156 11.557 -5.045 1.00 94.19 97 ALA A CA 1
ATOM 768 C C . ALA A 1 97 ? 2.035 11.014 -6.182 1.00 94.19 97 ALA A C 1
ATOM 770 O O . ALA A 1 97 ? 2.910 11.717 -6.680 1.00 94.19 97 ALA A O 1
ATOM 771 N N . TYR A 1 98 ? 1.758 9.798 -6.659 1.00 92.50 98 TYR A N 1
ATOM 772 C CA . TYR A 1 98 ? 2.485 9.211 -7.782 1.00 92.50 98 TYR A CA 1
ATOM 773 C C . TYR A 1 98 ? 2.358 10.048 -9.063 1.00 92.50 98 TYR A C 1
ATOM 775 O O . TYR A 1 98 ? 3.365 10.347 -9.703 1.00 92.50 98 TYR A O 1
ATOM 783 N N . ALA A 1 99 ? 1.138 10.478 -9.406 1.00 90.50 99 ALA A N 1
ATOM 784 C CA . ALA A 1 99 ? 0.889 11.309 -10.582 1.00 90.50 99 ALA A CA 1
ATOM 785 C C . ALA A 1 99 ? 1.622 12.662 -10.520 1.00 90.50 99 ALA A C 1
ATOM 787 O O . ALA A 1 99 ? 2.146 13.112 -11.536 1.00 90.50 99 ALA A O 1
ATOM 788 N N . ALA A 1 100 ? 1.712 13.277 -9.335 1.00 86.94 100 ALA A N 1
ATOM 789 C CA . ALA A 1 100 ? 2.427 14.539 -9.134 1.00 86.94 100 ALA A CA 1
ATOM 790 C C . ALA A 1 100 ? 3.951 14.415 -9.332 1.00 86.94 100 ALA A C 1
ATOM 792 O O . ALA A 1 100 ? 4.596 15.372 -9.750 1.00 86.94 100 ALA A O 1
ATOM 793 N N . PHE A 1 101 ? 4.540 13.244 -9.067 1.00 78.56 101 PHE A N 1
ATOM 794 C CA . PHE A 1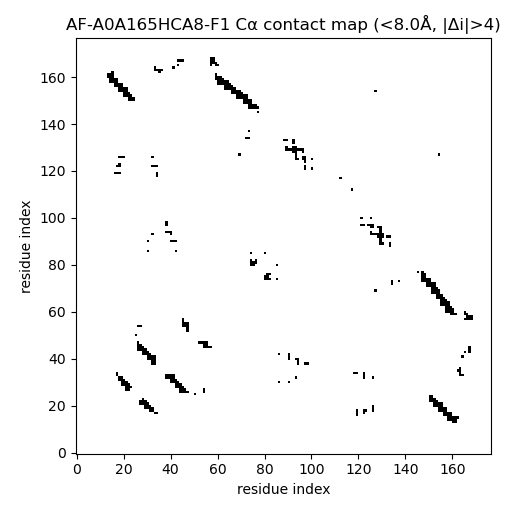 101 ? 5.954 12.998 -9.367 1.00 78.56 101 PHE A CA 1
ATOM 795 C C . PHE A 1 101 ? 6.211 12.765 -10.853 1.00 78.56 101 PHE A C 1
ATOM 797 O O . PHE A 1 101 ? 7.226 13.224 -11.370 1.00 78.56 101 PHE A O 1
ATOM 804 N N . SER A 1 102 ? 5.303 12.077 -11.549 1.00 69.88 102 SER A N 1
ATOM 805 C CA . SER A 1 102 ? 5.474 11.802 -12.980 1.00 69.88 102 SER A CA 1
ATOM 806 C C . SER A 1 102 ? 5.533 13.084 -13.812 1.00 69.88 102 SER A C 1
ATOM 808 O O . SER A 1 102 ? 6.298 13.145 -14.764 1.00 69.88 102 SER A O 1
ATOM 810 N N . THR A 1 103 ? 4.817 14.138 -13.407 1.00 63.25 103 THR A N 1
ATOM 811 C CA . THR A 1 103 ? 4.873 15.449 -14.078 1.00 63.25 103 THR A CA 1
ATOM 812 C C . THR A 1 103 ? 6.202 16.191 -13.905 1.00 63.25 103 THR A C 1
ATOM 814 O O . THR A 1 103 ? 6.435 17.159 -14.613 1.00 63.25 103 THR A O 1
ATOM 817 N N . ILE A 1 104 ? 7.057 15.784 -12.959 1.00 60.31 104 ILE A N 1
ATOM 818 C CA . ILE A 1 104 ? 8.342 16.448 -12.671 1.00 60.31 104 ILE A CA 1
ATOM 819 C C . ILE A 1 104 ? 9.494 15.789 -13.449 1.00 60.31 104 ILE A C 1
ATOM 821 O O . ILE A 1 104 ? 10.468 16.454 -13.781 1.00 60.31 104 ILE A O 1
ATOM 825 N N . ILE A 1 105 ? 9.391 14.489 -13.748 1.00 57.41 105 ILE A N 1
ATOM 826 C CA . ILE A 1 105 ? 10.478 13.696 -14.353 1.00 57.41 105 ILE A CA 1
ATOM 827 C C . ILE A 1 105 ? 10.528 13.847 -15.885 1.00 57.41 105 ILE A C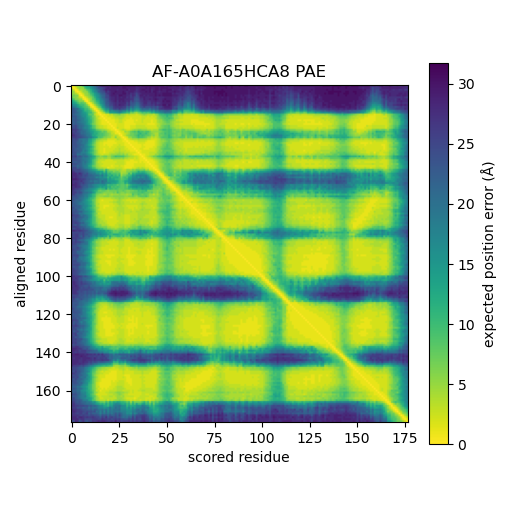 1
ATOM 829 O O . ILE A 1 105 ? 11.584 13.647 -16.476 1.00 57.41 105 ILE A O 1
ATOM 833 N N . GLU A 1 106 ? 9.432 14.250 -16.538 1.00 54.78 106 GLU A N 1
ATOM 834 C CA . GLU A 1 106 ? 9.413 14.493 -17.994 1.00 54.78 106 GLU A CA 1
ATOM 835 C C . GLU A 1 106 ? 10.337 15.649 -18.445 1.00 54.78 106 GLU A C 1
ATOM 837 O O . GLU A 1 106 ? 10.646 15.732 -19.631 1.00 54.78 106 GLU A O 1
ATOM 842 N N . ASP A 1 107 ? 10.828 16.484 -17.518 1.00 52.16 107 ASP A N 1
ATOM 843 C CA . ASP A 1 107 ? 11.688 17.645 -17.808 1.00 52.16 107 ASP A CA 1
ATOM 844 C C . ASP A 1 107 ? 13.198 17.413 -17.565 1.00 52.16 107 ASP A C 1
ATOM 846 O O . ASP A 1 107 ? 14.001 18.280 -17.913 1.00 52.16 107 ASP A O 1
ATOM 850 N N . ASP A 1 108 ? 13.620 16.272 -16.997 1.00 47.06 108 ASP A N 1
ATOM 851 C CA . ASP A 1 108 ? 15.018 16.047 -16.579 1.00 47.06 108 ASP A CA 1
ATOM 852 C C . ASP A 1 108 ? 15.669 14.859 -17.320 1.00 47.06 108 ASP A C 1
ATOM 854 O O . ASP A 1 108 ? 15.901 13.774 -16.781 1.00 47.06 108 ASP A O 1
ATOM 858 N N . GLU A 1 109 ? 15.972 15.064 -18.607 1.00 52.31 109 GLU A N 1
ATOM 859 C CA . GLU A 1 109 ? 16.825 14.185 -19.425 1.00 52.31 109 GLU A CA 1
ATOM 860 C C . GLU A 1 109 ? 18.305 14.284 -18.990 1.00 52.31 109 GLU A C 1
ATOM 862 O O . GLU A 1 109 ? 19.164 14.746 -19.737 1.00 52.31 109 GLU A O 1
ATOM 867 N N . ALA A 1 110 ? 18.654 13.861 -17.775 1.00 53.28 110 ALA A N 1
ATOM 868 C CA . ALA A 1 110 ? 20.052 13.612 -17.417 1.00 53.28 110 ALA A CA 1
ATOM 869 C C . ALA A 1 110 ? 20.186 12.920 -16.060 1.00 53.28 110 ALA A C 1
ATOM 871 O O . ALA A 1 110 ? 20.285 13.581 -15.040 1.00 53.28 110 ALA A O 1
ATOM 872 N N . THR A 1 111 ? 20.327 11.595 -16.032 1.00 52.78 111 THR A N 1
ATOM 873 C CA . THR A 1 111 ? 21.320 10.922 -15.171 1.00 52.78 111 THR A CA 1
ATOM 874 C C . THR A 1 111 ? 21.353 9.428 -15.485 1.00 52.78 111 THR A C 1
ATOM 876 O O . THR A 1 111 ? 20.327 8.796 -15.698 1.00 52.78 111 THR A O 1
ATOM 879 N N . GLY A 1 112 ? 22.552 8.841 -15.518 1.00 53.97 112 GLY A N 1
ATOM 880 C CA . GLY A 1 112 ? 22.772 7.402 -15.712 1.00 53.97 112 GLY A CA 1
ATOM 881 C C . GLY A 1 112 ? 22.375 6.541 -14.506 1.00 53.97 112 GLY A C 1
ATOM 882 O O . GLY A 1 112 ? 23.100 5.605 -14.177 1.00 53.97 112 GLY A O 1
ATOM 883 N N . VAL A 1 113 ? 21.285 6.890 -13.818 1.00 60.53 113 VAL A N 1
ATOM 884 C CA . VAL A 1 113 ? 20.671 6.054 -12.783 1.00 60.53 113 VAL A CA 1
ATOM 885 C C . VAL A 1 113 ? 19.868 4.962 -13.482 1.00 60.53 113 VAL A C 1
ATOM 887 O O . VAL A 1 113 ? 19.207 5.213 -14.489 1.00 60.53 113 VAL A O 1
ATOM 890 N N . ASP A 1 114 ? 19.947 3.739 -12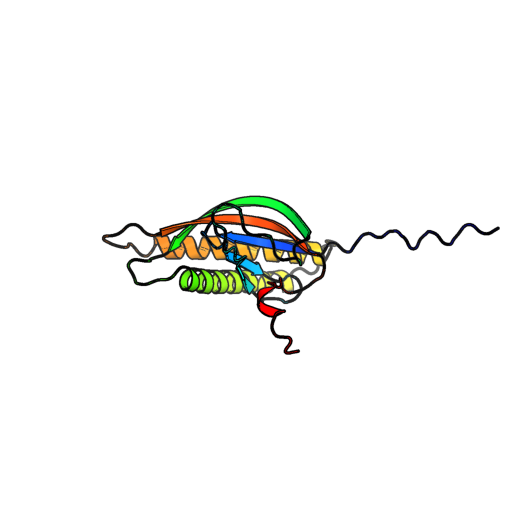.962 1.00 77.81 114 ASP A N 1
ATOM 891 C CA . ASP A 1 114 ? 19.144 2.623 -13.448 1.00 77.81 114 ASP A CA 1
ATOM 892 C C . ASP A 1 114 ? 17.652 3.000 -13.396 1.00 77.81 114 ASP A C 1
ATOM 894 O O . ASP A 1 114 ? 17.130 3.393 -12.347 1.00 77.81 114 ASP A O 1
ATOM 898 N N . ALA A 1 115 ? 16.962 2.909 -14.535 1.00 78.12 115 ALA A N 1
ATOM 899 C CA . ALA A 1 115 ? 15.554 3.279 -14.656 1.00 78.12 115 ALA A CA 1
ATOM 900 C C . ALA A 1 115 ? 14.671 2.509 -13.658 1.00 78.12 115 ALA A C 1
ATOM 902 O O . ALA A 1 115 ? 13.652 3.031 -13.197 1.00 78.12 115 ALA A O 1
ATOM 903 N N . ASP A 1 116 ? 15.077 1.292 -13.290 1.00 80.00 116 ASP A N 1
ATOM 904 C CA . ASP A 1 116 ? 14.379 0.482 -12.296 1.00 80.00 116 ASP A CA 1
ATOM 905 C C . ASP A 1 116 ? 14.575 1.014 -10.868 1.00 80.00 116 ASP A C 1
ATOM 907 O O . ASP A 1 116 ? 13.621 1.036 -10.084 1.00 80.00 116 ASP A O 1
ATOM 911 N N . GLU A 1 117 ? 15.762 1.527 -10.534 1.00 84.06 117 GLU A N 1
ATOM 912 C CA . GLU A 1 117 ? 16.030 2.155 -9.236 1.00 84.06 117 GLU A CA 1
ATOM 913 C C . GLU A 1 117 ? 15.277 3.483 -9.092 1.00 84.06 117 GLU A C 1
ATOM 915 O O . GLU A 1 117 ? 14.657 3.730 -8.052 1.00 84.06 117 GLU A O 1
ATOM 920 N N . MET A 1 118 ? 15.235 4.300 -10.152 1.00 85.25 118 MET A N 1
ATOM 921 C CA . MET A 1 118 ? 14.428 5.526 -10.153 1.00 85.25 118 MET A CA 1
ATOM 922 C C . MET A 1 118 ? 12.944 5.217 -9.950 1.00 85.25 118 MET A C 1
ATOM 924 O O . MET A 1 118 ? 12.276 5.861 -9.139 1.00 85.25 118 MET A O 1
ATOM 928 N N . ARG A 1 119 ? 12.424 4.200 -10.648 1.00 87.00 119 ARG A N 1
ATOM 929 C CA . ARG A 1 119 ? 11.020 3.794 -10.530 1.00 87.00 119 ARG A CA 1
ATOM 930 C C . ARG A 1 119 ? 10.695 3.303 -9.124 1.00 87.00 119 ARG A C 1
ATOM 932 O O . ARG A 1 119 ? 9.662 3.667 -8.559 1.00 87.00 119 ARG A O 1
ATOM 939 N N . LEU A 1 120 ? 11.590 2.513 -8.538 1.00 89.62 120 LEU A N 1
ATOM 940 C CA . LEU A 1 120 ? 11.461 2.036 -7.167 1.00 89.62 120 LEU A CA 1
ATOM 941 C C . LEU A 1 120 ? 11.462 3.205 -6.165 1.00 89.62 120 LEU A C 1
ATOM 943 O O . LEU A 1 120 ? 10.644 3.222 -5.241 1.00 89.62 120 LEU A O 1
ATOM 947 N N . HIS A 1 121 ? 12.325 4.204 -6.368 1.00 90.81 121 HIS A N 1
ATOM 948 C CA . HIS A 1 121 ? 12.368 5.415 -5.547 1.00 90.81 121 HIS A CA 1
ATOM 949 C C . HIS A 1 121 ? 11.085 6.250 -5.674 1.00 90.81 121 HIS A C 1
ATOM 951 O O . HIS A 1 121 ? 10.518 6.674 -4.665 1.00 90.81 121 HIS A O 1
ATOM 957 N N . GLN A 1 122 ? 10.568 6.421 -6.893 1.00 91.25 122 GLN A N 1
ATOM 958 C CA . GLN A 1 122 ? 9.297 7.105 -7.133 1.00 91.25 122 GLN A CA 1
ATOM 959 C C . GLN A 1 122 ? 8.141 6.398 -6.413 1.00 91.25 122 GLN A C 1
ATOM 961 O O . GLN A 1 122 ? 7.322 7.053 -5.765 1.00 91.25 122 GLN A O 1
ATOM 966 N N . CYS A 1 123 ? 8.101 5.062 -6.461 1.00 92.69 123 CYS A N 1
ATOM 967 C CA . CYS A 1 123 ? 7.081 4.289 -5.756 1.00 92.69 123 CYS A CA 1
ATOM 968 C C . CYS A 1 123 ? 7.179 4.467 -4.237 1.00 92.69 123 CYS A C 1
ATOM 970 O O . CYS A 1 123 ? 6.161 4.685 -3.577 1.00 92.69 123 CYS A O 1
ATOM 972 N N . LYS A 1 124 ? 8.404 4.436 -3.688 1.00 95.25 124 LYS A N 1
ATOM 973 C CA . LYS A 1 124 ? 8.661 4.706 -2.267 1.00 95.25 124 LYS A CA 1
ATOM 974 C C . LYS A 1 124 ? 8.078 6.060 -1.855 1.00 95.25 124 LYS A C 1
ATOM 976 O O . LYS A 1 124 ? 7.310 6.142 -0.898 1.00 95.25 124 LYS A O 1
ATOM 981 N N . ASN A 1 125 ? 8.429 7.112 -2.592 1.00 95.19 125 ASN A N 1
ATOM 982 C CA . ASN A 1 125 ? 8.036 8.475 -2.254 1.00 95.19 125 ASN A CA 1
ATOM 983 C C . ASN A 1 125 ? 6.527 8.683 -2.383 1.00 95.19 125 ASN A C 1
ATOM 985 O O . ASN A 1 125 ? 5.936 9.336 -1.528 1.00 95.19 125 ASN A O 1
ATOM 989 N N . ALA A 1 126 ? 5.891 8.094 -3.398 1.00 95.75 126 ALA A N 1
ATOM 990 C CA . ALA A 1 126 ? 4.444 8.174 -3.568 1.00 95.75 126 ALA A CA 1
ATOM 991 C C . ALA A 1 126 ? 3.679 7.523 -2.406 1.00 95.75 126 ALA A C 1
ATOM 993 O O . ALA A 1 126 ? 2.680 8.076 -1.946 1.00 95.75 126 ALA A O 1
ATOM 994 N N . LEU A 1 127 ? 4.154 6.380 -1.895 1.00 96.56 127 LEU A N 1
ATOM 995 C CA . LEU A 1 127 ? 3.553 5.723 -0.729 1.00 96.56 127 LEU A CA 1
ATOM 996 C C . LEU A 1 127 ? 3.680 6.589 0.531 1.00 96.56 127 LEU A C 1
ATOM 998 O O . LEU A 1 127 ? 2.694 6.797 1.236 1.00 96.56 127 LEU A O 1
ATOM 1002 N N . ILE A 1 128 ? 4.876 7.132 0.780 1.00 96.88 128 ILE A N 1
ATOM 1003 C CA . ILE A 1 128 ? 5.148 8.004 1.932 1.00 96.88 128 ILE A CA 1
ATOM 1004 C C . ILE A 1 128 ? 4.302 9.279 1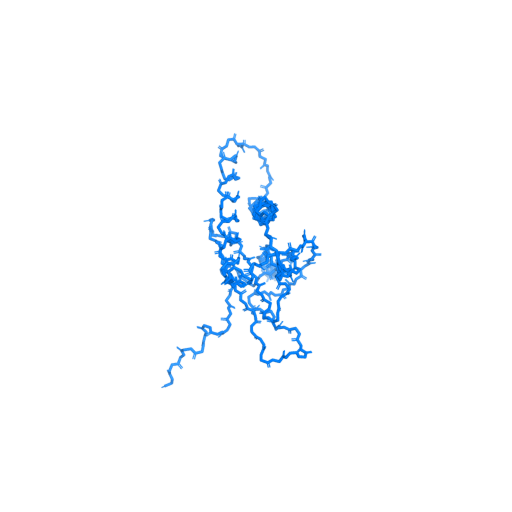.865 1.00 96.88 128 ILE A C 1
ATOM 1006 O O . ILE A 1 128 ? 3.605 9.616 2.820 1.00 96.88 128 ILE A O 1
ATOM 1010 N N . GLN A 1 129 ? 4.328 9.984 0.732 1.00 96.38 129 GLN A N 1
ATOM 1011 C CA . GLN A 1 129 ? 3.566 11.219 0.565 1.00 96.38 129 GLN A CA 1
ATOM 1012 C C . GLN A 1 129 ? 2.060 10.974 0.624 1.00 96.38 129 GLN A C 1
ATOM 1014 O O . GLN A 1 129 ? 1.356 11.727 1.290 1.00 96.38 129 GLN A O 1
ATOM 1019 N N . GLY A 1 130 ? 1.569 9.903 -0.010 1.00 96.19 130 GLY A N 1
ATOM 1020 C CA . GLY A 1 130 ? 0.159 9.530 0.052 1.00 96.19 130 GLY A CA 1
ATOM 1021 C C . GLY A 1 130 ? -0.312 9.290 1.488 1.00 96.19 130 GLY A C 1
ATOM 1022 O O . GLY A 1 130 ? -1.369 9.786 1.878 1.00 96.19 130 GLY A O 1
ATOM 1023 N N . PHE A 1 131 ? 0.501 8.607 2.299 1.00 96.62 131 PHE A N 1
ATOM 1024 C CA . PHE A 1 131 ? 0.231 8.431 3.725 1.00 96.62 131 PHE A CA 1
ATOM 1025 C C . PHE A 1 131 ? 0.192 9.770 4.478 1.00 96.62 131 PHE A C 1
ATOM 1027 O O . PHE A 1 131 ? -0.797 10.061 5.151 1.00 96.62 131 PHE A O 1
ATOM 1034 N N . HIS A 1 132 ? 1.214 10.618 4.334 1.00 95.88 132 HIS A N 1
ATOM 1035 C CA . HIS A 1 132 ? 1.258 11.902 5.042 1.00 95.88 132 HIS A CA 1
ATOM 1036 C C . HIS A 1 132 ? 0.114 12.843 4.650 1.00 95.88 132 HIS A C 1
ATOM 1038 O O . HIS A 1 132 ? -0.510 13.425 5.533 1.00 95.88 132 HIS A O 1
ATOM 1044 N N . SER A 1 133 ? -0.237 12.930 3.363 1.00 94.25 133 SER A N 1
ATOM 1045 C CA . SER A 1 133 ? -1.385 13.727 2.911 1.00 94.25 133 SER A CA 1
ATOM 1046 C C . SER A 1 133 ? -2.702 13.271 3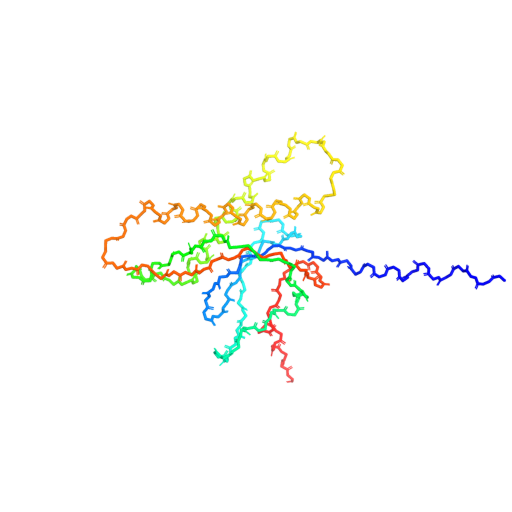.544 1.00 94.25 133 SER A C 1
ATOM 1048 O O . SER A 1 133 ? -3.550 14.100 3.873 1.00 94.25 133 SER A O 1
ATOM 1050 N N . MET A 1 134 ? -2.881 11.962 3.739 1.00 92.44 134 MET A N 1
ATOM 1051 C CA . MET A 1 134 ? -4.069 11.431 4.406 1.00 92.44 134 MET A CA 1
ATOM 1052 C C . MET A 1 134 ? -4.091 11.776 5.902 1.00 92.44 134 MET A C 1
ATOM 1054 O O . MET A 1 134 ? -5.145 12.135 6.433 1.00 92.44 134 MET A O 1
ATOM 1058 N N . VAL A 1 135 ? -2.943 11.692 6.583 1.00 90.81 135 VAL A N 1
ATOM 1059 C CA . VAL A 1 135 ? -2.811 12.073 8.002 1.00 90.81 135 VAL A CA 1
ATOM 1060 C C . VAL A 1 135 ? -3.114 13.563 8.197 1.00 90.81 135 VAL A C 1
ATOM 1062 O O . VAL A 1 135 ? -3.890 13.925 9.084 1.00 90.81 135 VAL A O 1
ATOM 1065 N N . GLU A 1 136 ? -2.577 14.424 7.331 1.00 89.44 136 GLU A N 1
ATOM 1066 C CA . GLU A 1 136 ? -2.840 15.867 7.342 1.00 89.44 136 GLU A CA 1
ATOM 1067 C C . GLU A 1 136 ? -4.325 16.191 7.108 1.00 89.44 136 GLU A C 1
ATOM 1069 O O . GLU A 1 136 ? -4.895 17.043 7.796 1.00 89.44 136 GLU A O 1
ATOM 1074 N N . GLU A 1 137 ? -4.996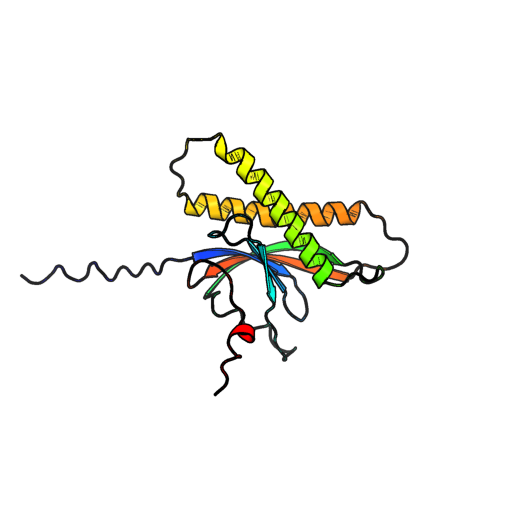 15.486 6.188 1.00 85.12 137 GLU A N 1
ATOM 1075 C CA . GLU A 1 137 ? -6.445 15.630 5.993 1.00 85.12 137 GLU A CA 1
ATOM 1076 C C . GLU A 1 137 ? -7.231 15.246 7.259 1.00 85.12 137 GLU A C 1
ATOM 1078 O O . GLU A 1 137 ? -8.218 15.901 7.616 1.00 85.12 137 GLU A O 1
ATOM 1083 N N . GLY A 1 138 ? -6.777 14.201 7.955 1.00 75.12 138 GLY A N 1
ATOM 1084 C CA . GLY A 1 138 ? -7.339 13.745 9.221 1.00 75.12 138 GLY A CA 1
ATOM 1085 C C . GLY A 1 138 ? -7.285 14.817 10.309 1.00 75.12 138 GLY A C 1
ATOM 1086 O O . GLY A 1 138 ? -8.306 15.087 10.939 1.00 75.12 138 GLY A O 1
ATOM 1087 N N . HIS A 1 139 ? -6.131 15.470 10.480 1.00 70.38 139 HIS A N 1
ATOM 1088 C CA . HIS A 1 139 ? -5.906 16.491 11.513 1.00 70.38 139 HIS A CA 1
ATOM 1089 C C . HIS A 1 139 ? -6.730 17.771 11.315 1.00 70.38 139 HIS A C 1
ATOM 1091 O O . HIS A 1 139 ? -7.129 18.409 12.289 1.00 70.38 139 HIS A O 1
ATOM 1097 N N . ASN A 1 140 ? -7.038 18.137 10.069 1.00 64.62 140 ASN A N 1
ATOM 1098 C CA . ASN A 1 140 ? -7.804 19.351 9.762 1.00 64.62 140 ASN A CA 1
ATOM 1099 C C . ASN A 1 140 ? -9.311 19.228 10.045 1.00 64.62 140 ASN A C 1
ATOM 1101 O O . ASN A 1 140 ? -10.039 20.222 10.035 1.00 64.62 140 ASN A O 1
ATOM 1105 N N . LYS A 1 141 ? -9.802 18.015 10.304 1.00 65.31 141 LYS A N 1
ATOM 1106 C CA . LYS A 1 141 ? -11.210 17.721 10.579 1.00 65.31 141 LYS A CA 1
ATOM 1107 C C . LYS A 1 141 ? -11.333 17.325 12.054 1.00 65.31 141 LYS A C 1
ATOM 1109 O O . LYS A 1 141 ? -11.247 16.156 12.404 1.00 65.31 141 LYS A O 1
ATOM 1114 N N . SER A 1 142 ? -11.493 18.327 12.919 1.00 53.19 142 SER A N 1
ATOM 1115 C CA . SER A 1 142 ? -11.664 18.143 14.366 1.00 53.19 142 SER A CA 1
ATOM 1116 C C . SER A 1 142 ? -12.941 17.350 14.669 1.00 53.19 142 SER A C 1
ATOM 1118 O O . SER A 1 142 ? -14.048 17.860 14.494 1.00 53.19 142 SER A O 1
ATOM 1120 N N . THR A 1 143 ? -12.796 16.098 15.106 1.00 56.97 143 THR A N 1
ATOM 1121 C CA . THR A 1 143 ? -13.911 15.231 15.512 1.00 56.97 143 THR A CA 1
ATOM 1122 C C . THR A 1 143 ? -14.217 15.410 16.996 1.00 56.97 143 THR A C 1
ATOM 1124 O O . THR A 1 143 ? -13.453 15.002 17.872 1.00 56.97 143 THR A O 1
ATOM 1127 N N . THR A 1 144 ? -15.364 16.009 17.301 1.00 54.19 144 THR A N 1
ATOM 1128 C CA . THR A 1 144 ? -15.909 16.106 18.656 1.00 54.19 144 THR A CA 1
ATOM 1129 C C . THR A 1 144 ? -16.510 14.768 19.093 1.00 54.19 144 THR A C 1
ATOM 1131 O O . THR A 1 144 ? -17.552 14.352 18.600 1.00 54.19 144 THR A O 1
ATOM 1134 N N . GLY A 1 145 ? -15.892 14.118 20.085 1.00 60.03 145 GLY A N 1
ATOM 1135 C CA . GLY A 1 145 ? -16.616 13.255 21.032 1.00 60.03 145 GLY A CA 1
ATOM 1136 C C . GLY A 1 145 ? -16.166 11.799 21.173 1.00 60.03 145 GLY A C 1
ATOM 1137 O O . GLY A 1 145 ? -16.480 11.202 22.199 1.00 60.03 145 GLY A O 1
ATOM 1138 N N . ALA A 1 146 ? -15.407 11.222 20.235 1.00 62.34 146 ALA A N 1
ATOM 1139 C CA . ALA A 1 146 ? -14.929 9.839 20.356 1.00 62.34 146 ALA A CA 1
ATOM 1140 C C . ALA A 1 146 ? -13.529 9.636 19.756 1.00 62.34 146 ALA A C 1
ATOM 1142 O O . ALA A 1 146 ? -13.162 10.286 18.779 1.00 62.34 146 ALA A O 1
ATOM 1143 N N . LEU A 1 147 ? -12.745 8.742 20.370 1.00 70.25 147 LEU A N 1
ATOM 1144 C CA . LEU A 1 147 ? -11.372 8.443 19.958 1.00 70.25 147 LEU A CA 1
ATOM 1145 C C . LEU A 1 147 ? -11.371 7.633 18.647 1.00 70.25 147 LEU A C 1
ATOM 1147 O O . LEU A 1 147 ? -12.060 6.611 18.585 1.00 70.25 147 LEU A O 1
ATOM 1151 N N . PRO A 1 148 ? -10.611 8.047 17.616 1.00 81.88 148 PRO A N 1
ATOM 1152 C CA . PRO A 1 148 ? -10.473 7.275 16.385 1.00 81.88 148 PRO A CA 1
ATOM 1153 C C . PRO A 1 148 ? -9.769 5.940 16.654 1.00 81.88 148 PRO A C 1
ATOM 1155 O O . PRO A 1 148 ? -8.939 5.831 17.563 1.00 81.88 148 PRO A O 1
ATOM 1158 N N . ALA A 1 149 ? -10.072 4.923 15.845 1.00 87.25 149 ALA A N 1
ATOM 1159 C CA . ALA A 1 149 ? -9.277 3.700 15.842 1.00 87.25 149 ALA A CA 1
ATOM 1160 C C . ALA A 1 149 ? -7.934 3.994 15.171 1.00 87.25 149 ALA A C 1
ATOM 1162 O O . ALA A 1 149 ? -7.890 4.667 14.141 1.00 87.25 149 ALA A O 1
ATOM 1163 N N . LYS A 1 150 ? -6.846 3.498 15.757 1.00 89.62 150 LYS A N 1
ATOM 1164 C CA . LYS A 1 150 ? -5.491 3.771 15.284 1.00 89.62 150 LYS A CA 1
ATOM 1165 C C . LYS A 1 150 ? -4.812 2.496 14.828 1.00 89.62 150 LYS A C 1
ATOM 1167 O O . LYS A 1 150 ? -4.822 1.502 15.553 1.00 89.62 150 LYS A O 1
ATOM 1172 N N . TYR A 1 151 ? -4.196 2.552 13.656 1.00 90.62 151 TYR A N 1
ATOM 1173 C CA . TYR A 1 151 ? -3.446 1.442 13.085 1.00 90.62 151 TYR A CA 1
ATOM 1174 C C . TYR A 1 151 ? -2.019 1.884 12.809 1.00 90.62 151 TYR A C 1
ATOM 1176 O O . TYR A 1 151 ? -1.797 2.880 12.126 1.00 90.62 151 TYR A O 1
ATOM 1184 N N . VAL A 1 152 ? -1.047 1.141 13.330 1.00 92.56 152 VAL A N 1
ATOM 1185 C CA . VAL A 1 152 ? 0.365 1.402 13.035 1.00 92.56 152 VAL A CA 1
ATOM 1186 C C . VAL A 1 152 ? 0.615 1.140 11.554 1.00 92.56 152 VAL A C 1
ATOM 1188 O O . VAL A 1 152 ? 0.194 0.107 11.035 1.00 92.56 152 VAL A O 1
ATOM 1191 N N . VAL A 1 153 ? 1.303 2.064 10.887 1.00 94.44 153 VAL A N 1
ATOM 1192 C CA . VAL A 1 153 ? 1.713 1.931 9.489 1.00 94.44 153 VAL A CA 1
ATOM 1193 C C . VAL A 1 153 ? 3.231 1.848 9.403 1.00 94.44 153 VAL A C 1
ATOM 1195 O O . VAL A 1 153 ? 3.950 2.716 9.904 1.00 94.44 153 VAL A O 1
ATOM 1198 N N . GLU A 1 154 ? 3.717 0.810 8.732 1.00 95.06 154 GLU A N 1
ATOM 1199 C CA . GLU A 1 154 ? 5.131 0.611 8.418 1.00 95.06 154 GLU A CA 1
ATOM 1200 C C . GLU A 1 154 ? 5.320 0.618 6.899 1.00 95.06 154 GLU A C 1
ATOM 1202 O O . GLU A 1 154 ? 4.544 -0.003 6.174 1.00 95.06 154 GLU A O 1
ATOM 1207 N N . LEU A 1 155 ? 6.373 1.257 6.398 1.00 96.50 155 LEU A N 1
ATOM 1208 C CA . LEU A 1 155 ? 6.823 1.042 5.028 1.00 96.50 155 LEU A CA 1
ATOM 1209 C C . LEU A 1 155 ? 7.804 -0.123 5.014 1.00 96.50 155 LEU A C 1
ATOM 1211 O O . LEU A 1 155 ? 8.787 -0.133 5.755 1.00 96.50 155 LEU A O 1
ATOM 1215 N N . ALA A 1 156 ? 7.572 -1.096 4.146 1.00 94.00 156 ALA A N 1
ATOM 1216 C CA . ALA A 1 156 ? 8.469 -2.224 3.982 1.00 94.00 156 ALA A CA 1
ATOM 1217 C C . ALA A 1 156 ? 9.013 -2.302 2.566 1.00 94.00 156 ALA A C 1
ATOM 1219 O O . ALA A 1 156 ? 8.253 -2.240 1.600 1.00 94.00 156 ALA A O 1
ATOM 1220 N N . ARG A 1 157 ? 10.324 -2.528 2.455 1.00 94.75 157 ARG A N 1
ATOM 1221 C CA . ARG A 1 157 ? 10.931 -2.995 1.209 1.00 94.75 157 ARG A CA 1
ATOM 1222 C C . ARG A 1 157 ? 10.778 -4.503 1.144 1.00 94.75 157 ARG A C 1
ATOM 1224 O O . ARG A 1 157 ? 11.168 -5.211 2.074 1.00 94.75 157 ARG A O 1
ATOM 1231 N N . ILE A 1 158 ? 10.251 -4.996 0.040 1.00 93.00 158 ILE A N 1
ATOM 1232 C CA . ILE A 1 158 ? 10.064 -6.420 -0.210 1.00 93.00 158 ILE A CA 1
ATOM 1233 C C . ILE A 1 158 ? 10.808 -6.833 -1.468 1.00 93.00 158 ILE A C 1
ATOM 1235 O O . ILE A 1 158 ? 11.003 -6.020 -2.366 1.00 93.00 158 ILE A O 1
ATOM 1239 N N . SER A 1 159 ? 11.164 -8.110 -1.549 1.00 91.75 159 SER A N 1
ATOM 1240 C CA . SER A 1 159 ? 11.515 -8.738 -2.821 1.00 91.75 159 SER A CA 1
ATOM 1241 C C . SER A 1 159 ? 10.378 -9.651 -3.255 1.00 91.75 159 SER A C 1
ATOM 1243 O O . SER A 1 159 ? 9.807 -10.384 -2.437 1.00 91.75 159 SER A O 1
ATOM 1245 N N . ARG A 1 160 ? 10.048 -9.604 -4.545 1.00 90.75 160 ARG A N 1
ATOM 1246 C CA . ARG A 1 160 ? 9.037 -10.459 -5.164 1.00 90.75 160 ARG A CA 1
ATOM 1247 C C . ARG A 1 160 ? 9.684 -11.502 -6.067 1.00 90.75 160 ARG A C 1
ATOM 1249 O O . ARG A 1 160 ? 10.755 -11.285 -6.632 1.00 90.75 160 ARG A O 1
ATOM 1256 N N . SER A 1 161 ? 9.004 -12.631 -6.234 1.00 88.56 161 SER A N 1
ATOM 1257 C CA . SER A 1 161 ? 9.437 -13.709 -7.134 1.00 88.56 161 SER A CA 1
ATOM 1258 C C . SER A 1 161 ? 9.244 -13.391 -8.619 1.00 88.56 161 SER A C 1
ATOM 1260 O O . SER A 1 161 ? 9.849 -14.059 -9.454 1.00 88.56 161 SER A O 1
ATOM 1262 N N . ARG A 1 162 ? 8.392 -12.413 -8.948 1.00 87.69 162 ARG A N 1
ATOM 1263 C CA . ARG A 1 162 ? 8.055 -11.972 -10.311 1.00 87.69 162 ARG A CA 1
ATOM 1264 C C . ARG A 1 162 ? 7.534 -10.524 -10.296 1.00 87.69 162 ARG A C 1
ATOM 1266 O O . ARG A 1 162 ? 7.077 -10.089 -9.235 1.00 87.69 162 ARG A O 1
ATOM 1273 N N . PRO A 1 163 ? 7.571 -9.803 -11.431 1.00 87.81 163 PRO A N 1
ATOM 1274 C CA . PRO A 1 163 ? 6.984 -8.468 -11.538 1.00 87.81 163 PRO A CA 1
ATOM 1275 C C . PRO A 1 163 ? 5.448 -8.510 -11.467 1.00 87.81 163 PRO A C 1
ATOM 1277 O O . PRO A 1 163 ? 4.834 -9.564 -11.664 1.00 87.81 163 PRO A O 1
ATOM 1280 N N . GLY A 1 164 ? 4.833 -7.349 -11.227 1.00 88.62 164 GLY A N 1
ATOM 1281 C CA . GLY A 1 164 ? 3.383 -7.164 -11.180 1.00 88.62 164 GLY A CA 1
ATOM 1282 C C . GLY A 1 164 ? 2.748 -7.344 -9.794 1.00 88.62 164 GLY A C 1
ATOM 1283 O O . GLY A 1 164 ? 3.397 -7.223 -8.749 1.00 88.62 164 GLY A O 1
ATOM 1284 N N . ARG A 1 165 ? 1.441 -7.617 -9.811 1.00 89.94 165 ARG A N 1
ATOM 1285 C CA . ARG A 1 165 ? 0.563 -7.732 -8.633 1.00 89.94 165 ARG A CA 1
ATOM 1286 C C . ARG A 1 165 ? 1.015 -8.777 -7.615 1.00 89.94 165 ARG A C 1
ATOM 1288 O O . ARG A 1 165 ? 1.551 -9.834 -7.969 1.00 89.94 165 ARG A O 1
ATOM 1295 N N . ILE A 1 166 ? 0.733 -8.506 -6.345 1.00 86.75 166 ILE A N 1
ATOM 1296 C CA . ILE A 1 166 ? 0.870 -9.446 -5.235 1.00 86.75 166 ILE A CA 1
ATOM 1297 C C . ILE A 1 166 ? -0.431 -10.244 -5.127 1.00 86.75 166 ILE A C 1
ATOM 1299 O O . ILE A 1 166 ? -1.494 -9.707 -4.836 1.00 86.75 166 ILE A O 1
ATOM 1303 N N . TRP A 1 167 ? -0.345 -11.548 -5.385 1.00 72.88 167 TRP A N 1
ATOM 1304 C CA . TRP A 1 167 ? -1.511 -12.432 -5.413 1.00 72.88 167 TRP A CA 1
ATOM 1305 C C . TRP A 1 167 ? -1.718 -13.084 -4.046 1.00 72.88 167 TRP A C 1
ATOM 1307 O O . TRP A 1 167 ? -0.811 -13.758 -3.552 1.00 72.88 167 TRP A O 1
ATOM 1317 N N . ASP A 1 168 ? -2.912 -12.928 -3.474 1.00 62.59 168 ASP A N 1
ATOM 1318 C CA . ASP A 1 168 ? -3.376 -13.718 -2.330 1.00 62.59 168 ASP A CA 1
ATOM 1319 C C . ASP A 1 168 ? -4.004 -15.044 -2.812 1.00 62.59 168 ASP A C 1
ATOM 1321 O O . ASP A 1 168 ? -4.699 -15.092 -3.832 1.00 62.59 168 ASP A O 1
ATOM 1325 N N . GLU A 1 169 ? -3.745 -16.146 -2.101 1.00 52.47 169 GLU A N 1
ATOM 1326 C CA . GLU A 1 169 ? -4.151 -17.503 -2.510 1.00 52.47 169 GLU A CA 1
ATOM 1327 C C . GLU A 1 169 ? -5.674 -17.709 -2.498 1.00 52.47 169 GLU A C 1
ATOM 1329 O O . GLU A 1 169 ? -6.167 -18.650 -3.125 1.00 52.47 169 GLU A O 1
ATOM 1334 N N . SER A 1 170 ? -6.434 -16.807 -1.867 1.00 50.94 170 SER A N 1
ATOM 1335 C CA . SER A 1 170 ? -7.902 -16.784 -1.927 1.00 50.94 170 SER A CA 1
ATOM 1336 C C . SER A 1 170 ? -8.453 -16.664 -3.358 1.00 50.94 170 SER A C 1
ATOM 1338 O O . SER A 1 170 ? -9.597 -17.042 -3.605 1.00 50.94 170 SER A O 1
ATOM 1340 N N . MET A 1 171 ? -7.638 -16.220 -4.325 1.00 47.47 171 MET A N 1
ATOM 1341 C CA . MET A 1 171 ? -8.014 -16.126 -5.743 1.00 47.47 171 MET A CA 1
ATOM 1342 C C . MET A 1 171 ? -7.644 -17.353 -6.594 1.00 47.47 171 MET A C 1
ATOM 1344 O O . MET A 1 171 ? -7.969 -17.384 -7.779 1.00 47.47 171 MET A O 1
ATOM 1348 N N . MET A 1 172 ? -6.975 -18.368 -6.030 1.00 48.50 172 MET A N 1
ATOM 1349 C CA . MET A 1 172 ? -6.578 -19.585 -6.760 1.00 48.50 172 MET A CA 1
ATOM 1350 C C . MET A 1 172 ? -7.421 -20.826 -6.433 1.00 48.50 172 MET A C 1
ATOM 1352 O O . MET A 1 172 ? -7.201 -21.881 -7.026 1.00 48.50 172 MET A O 1
ATOM 1356 N N . THR A 1 173 ? -8.390 -20.734 -5.519 1.00 46.75 173 THR A N 1
ATOM 1357 C CA . THR A 1 173 ? -9.213 -21.883 -5.098 1.00 46.75 173 THR A CA 1
ATOM 1358 C C . THR A 1 173 ? -10.476 -22.103 -5.938 1.00 46.75 173 THR A C 1
ATOM 1360 O O . THR A 1 173 ? -11.216 -23.050 -5.685 1.00 46.75 173 THR A O 1
ATOM 1363 N N . SER A 1 174 ? -10.715 -21.313 -6.986 1.00 41.31 174 SER A N 1
ATOM 1364 C CA . SER A 1 174 ? -11.821 -21.516 -7.933 1.00 41.31 174 SER A CA 1
ATOM 1365 C C . SER A 1 174 ? -11.416 -22.373 -9.140 1.00 41.31 174 SER A C 1
ATOM 1367 O O . SER A 1 174 ? -11.602 -21.981 -10.289 1.00 41.31 174 SER A O 1
ATOM 1369 N N . PHE A 1 175 ? -10.900 -23.579 -8.898 1.00 42.97 175 PHE A N 1
ATOM 1370 C CA . PHE A 1 175 ? -10.921 -24.634 -9.915 1.00 42.97 175 PHE A CA 1
ATOM 1371 C C . PHE A 1 175 ? -12.022 -25.637 -9.549 1.00 42.97 175 PHE A C 1
ATOM 1373 O O . PHE A 1 175 ? -11.857 -26.374 -8.576 1.00 42.97 175 PHE A O 1
ATOM 1380 N N . PRO A 1 176 ? -13.158 -25.671 -10.273 1.00 46.38 176 PRO A N 1
ATOM 1381 C CA . PRO A 1 176 ? -14.104 -26.766 -10.132 1.00 46.38 176 PRO A CA 1
ATOM 1382 C C . PRO A 1 176 ? -13.461 -28.036 -10.707 1.00 46.38 176 PRO A C 1
ATOM 1384 O O . PRO A 1 176 ? -12.957 -28.022 -11.832 1.00 46.38 176 PRO A O 1
ATOM 1387 N N . HIS A 1 177 ? -13.437 -29.099 -9.902 1.00 41.53 177 HIS A N 1
ATOM 1388 C CA . HIS A 1 177 ? -13.150 -30.459 -10.359 1.00 41.53 177 HIS A CA 1
ATOM 1389 C C . HIS A 1 177 ? -14.295 -31.008 -11.211 1.00 41.53 177 HIS A C 1
ATOM 1391 O O . HIS A 1 177 ? -15.465 -30.684 -10.898 1.00 41.53 177 HIS A O 1
#

Nearest PDB structures (foldseek):
  5jdk-assembly1_A  TM=4.425E-01  e=6.652E+00  Schizosaccharomyces pombe 972h-
  7mus-assembly1_HG  TM=1.942E-01  e=5.546E+00  Legionella pneumophila

Foldseek 3Di:
DPPDDPPPPPPPLPWLKAKWKWWADLFTKIWGDFLVDQLDIDIDTQDDPDSPDDGDFFQQFPDWPDKDWLFKQFAPVVVVGDPVNSVVQLSVLLSVQLVVVVVVVVPDPDDPDDPSVVSRVSSVRSSSRSVVVSVVVVVVDDDPDDGTDIITIMMIITTGSDGDDRDDCVVVPPDDD

Secondary structure (DSSP, 8-state):
------GGG------EEEEEEEE-STT-EEEEE-TTSTT-EEEEE---S-TTSPPPPPTTEEEEEEEEEEEEEEE-GGGT--HHHHHHHHHHHHHHHHHHHHHHHTT-------HHHHHHHHHHHHHHHHHHHHHHHHHTS---SSPPEEEEEEEEEEEESSSS----GGGS-----

Solvent-accessible surface area (backbone atoms only — not comparable to full-atom values): 10607 Å² total; per-residue (Å²): 142,90,87,87,86,72,81,84,70,75,72,71,66,73,70,33,64,44,46,34,38,41,35,63,50,100,44,38,42,32,43,34,53,34,77,82,42,85,78,45,62,49,76,50,57,28,81,48,101,46,92,89,50,81,49,64,73,41,81,39,54,73,44,76,79,47,76,44,83,76,50,67,48,77,29,47,52,90,81,70,41,45,70,66,58,50,50,55,52,39,45,52,34,22,37,52,37,38,55,61,50,58,72,59,58,83,77,60,95,76,72,98,63,58,68,66,59,54,45,48,50,50,46,45,50,12,51,53,48,6,50,51,55,50,50,55,58,52,68,74,54,82,74,88,88,70,86,59,49,75,27,48,30,29,43,27,38,31,32,22,74,56,81,59,83,80,56,51,71,88,76,69,71,84,69,87,128

Organism: NCBI:txid1314785

Sequence (177 aa):
MLSNLLGFFSSDRARHDSFILFIGSPRVECVHLIPEEPGVVEIFGAYTDRTDRPPALPRTVTSIQSREPLGELEVRVTEGESLFDALERLRDHVKKAYAAFSTIIEDDEATGVDADEMRLHQCKNALIQGFHSMVEEGHNKSTTGALPAKYVVELARISRSRPGRIWDESMMTSFPH

Radius of gyration: 19.44 Å; Cα contacts (8 Å, |Δi|>4): 265; chains: 1; bounding box: 59×50×46 Å